Protein 3MPK (pdb70)

Radius of gyration: 18.52 Å; Cα contacts (8 Å, |Δi|>4): 448; chains: 1; bounding box: 54×32×45 Å

CATH classification: 3.40.190.10 (+1 more: 3.40.190.10)

InterPro domains:
  IPR000014 PAS domain [PS50112] (580-626)
  IPR000014 PAS domain [SM00091] (582-648)
  IPR000014 PAS domain [TIGR00229] (580-705)
  IPR000014 PAS domain [cd00130] (591-696)
  IPR000700 PAS-associated, C-terminal [PS50113] (652-708)
  IPR001638 Solute-binding protein family 3/N-terminal domain of MltF [PF00497] (71-280)
  IPR001638 Solute-binding protein family 3/N-terminal domain of MltF [PF00497] (309-527)
  IPR001638 Solute-binding protein family 3/N-terminal domain of MltF [SM00062] (66-284)
  IPR001638 Solute-binding protein family 3/N-terminal domain of MltF [SM00062] (308-529)
  IPR001789 Signal transduction response regulator, receiver domain [PF00072] (975-1091)
  IPR001789 Signal transduction response regulator, receiver domain [PS50110] (974-1095)
  IPR001789 Signal transduction response regulator, receiver domain [SM00448] (973-1091)
  IPR003594 Histidine kinase/HSP90-like ATPase domain [PF02518] (833-947)
  IPR003594 Histidine kinase/HSP90-like ATPase domain [SM00387] (832-948)
  IPR003661 Signal transduction histidine kinase, dimerisation/phosphoacceptor domain [PF00512] (719-785)
  IPR003661 Signal transduction histidine kinase, dimerisation/phosphoacceptor domain [SM00388] (719-785)
  IPR003661 Signal transduction histidine kinase, dimerisation/phosphoacceptor domain [cd00082] (717-781)
  IPR004358 Signal transduction histidine kinase-related protein, C-terminal [PR00344] (872-886)
  IPR004358 Signal transduction histidine kinase-related protein, C-terminal [PR00344] (890-900)
  IPR004358 Signal transduction histidine kinase-related protein, C-terminal [PR00344] (908-926)

Foldseek 3Di:
DFDADVVLVVVCVVQLEAEAEEACPPPQQWHCDVDDHIHHLLVVVVVLLCVLRVHHYHYHYDHAVVVVLVCLVVVVGFKYSKDWDAVVCVVWKDWAPFLDWFFKFKKFWPDDPAQLGQVRQACFEEEEAPPDSCPVQCCVVPVRHHYDYDPDVVRRVVCRLVVVGGIYMDTPLVVCLCQVPPPPNTMDGNTTHPGGTITMTMMHTVVDVSVSVSRNSSSVPQDNVNSCVSSVVRD

B-factor: mean 19.11, std 9.53, range [3.19, 58.19]

Organism: Bordetella pertussis (strain Tohama I / ATCC BAA-589 / NCTC 13251) (NCBI:txid257313)

Nearest PDB structures (foldseek):
  3mpk-assembly1_A  TM=1.004E+00  e=7.778E-55  Bordetella pertussis Tohama I
  3mpl-assembly1_A  TM=9.752E-01  e=3.444E-48  Bordetella pertussis Tohama I
  4q0c-assembly1_A  TM=9.696E-01  e=9.073E-48  Bordetella pertussis Tohama I
  7ejg-assembly1_C  TM=8.882E-01  e=6.367E-23  Pseudomonas aeruginosa
  8hnj-assembly1_A  TM=8.531E-01  e=3.204E-19  Escherichia coli 908519

Sequence (235 aa):
HPAYSAREQQWMADHPVVKVAVLNLFAPFTLFRTDEQFGGISAAVLQLLQLRTGLDFEIIGVDTVEELIAKLRSGEADMAGALFVNSARESFLSFSRPYVRNGMVIVTRQDPDAPVDADHLDGRTVALVRNSAAIPLLQRRYPQAKVVTADNPSEAMLMVANGQADAVVQTQISASYYVNRYFAGKLRIASALDLPPAEIALATTRGQTELMSILNKALYSISNDELASIISRWR

Secondary structure (DSSP, 8-state):
-----HHHHHHHHH-SEEEEEEETEETTTEE--TT---BSHHHHHHHHHHHHH--EEEEEEESSHHHHHHHHHHTS-SEEEEEE--GGGTTTEEEPS-SEEE-EEEEEESSTTS-SSGGG-TT-EEEEETT-THHHHHHHH-TTSEEEEESSHHHHHHHHHHTS-SEEEEEHHHHHHHHHHH-TTTEEEEEE-SSPPEEEEEEEETT-HHHHHHHHHHHHTS-HHHHHHHHHTT-

Structure (mmCIF, N/CA/C/O backbone):
data_3MPK
#
_entry.id   3MPK
#
_cell.length_a   48.950
_cell.length_b   95.410
_cell.length_c   64.020
_cell.angle_alpha   90.00
_cell.angle_beta   90.00
_cell.angle_gamma   90.00
#
_symmetry.space_group_name_H-M   'P 21 21 2'
#
loop_
_entity.id
_entity.type
_entity.pdbx_description
1 polymer 'Virulence sensor protein bvgS'
2 non-polymer GLYCEROL
3 non-polymer 'ACETATE ION'
4 water water
#
loop_
_atom_site.group_PDB
_atom_site.id
_atom_site.type_symbol
_atom_site.labe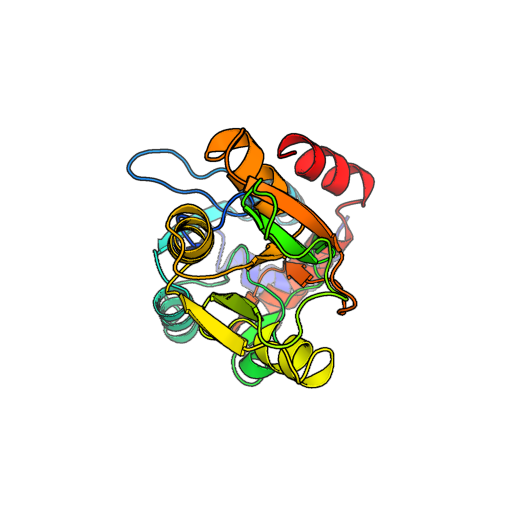l_atom_id
_atom_site.label_alt_id
_atom_site.label_comp_id
_atom_site.label_asym_id
_atom_site.label_entity_id
_atom_site.label_seq_id
_atom_site.pdbx_PDB_ins_code
_atom_site.Cartn_x
_atom_site.Cartn_y
_atom_site.Cartn_z
_atom_site.occupancy
_atom_site.B_iso_or_equiv
_atom_site.auth_seq_id
_atom_site.auth_comp_id
_atom_site.auth_asym_id
_atom_site.auth_atom_id
_atom_site.pdbx_PDB_model_num
ATOM 1 N N . HIS A 1 17 ? 57.891 32.880 1.197 1.00 43.20 292 HIS A N 1
ATOM 2 C CA . HIS A 1 17 ? 58.101 33.451 2.592 1.00 42.64 292 HIS A CA 1
ATOM 3 C C . HIS A 1 17 ? 59.192 32.746 3.459 1.00 40.78 292 HIS A C 1
ATOM 4 O O . HIS A 1 17 ? 60.161 33.404 3.922 1.00 40.23 292 HIS A O 1
ATOM 11 N N . PRO A 1 18 ? 59.021 31.415 3.731 1.00 38.65 293 PRO A N 1
ATOM 12 C CA . PRO A 1 18 ? 59.924 30.781 4.716 1.00 35.94 293 PRO A CA 1
ATOM 13 C C . PRO A 1 18 ? 61.394 30.861 4.262 1.00 33.25 293 PRO A C 1
ATOM 14 O O . PRO A 1 18 ? 61.659 30.730 3.053 1.00 33.30 293 PRO A O 1
ATOM 18 N N . ALA A 1 19 ? 62.324 31.110 5.198 1.00 29.89 294 ALA A N 1
ATOM 19 C CA . ALA A 1 19 ? 63.786 31.210 4.861 1.00 25.74 294 ALA A CA 1
ATOM 20 C C . ALA A 1 19 ? 64.518 29.908 5.182 1.00 21.06 294 ALA A C 1
ATOM 21 O O . ALA A 1 19 ? 64.964 29.713 6.297 1.00 20.84 294 ALA A O 1
ATOM 23 N N . TYR A 1 20 ? 64.625 28.998 4.224 1.00 17.58 295 TYR A N 1
ATOM 24 C CA . TYR A 1 20 ? 65.256 27.673 4.497 1.00 15.64 295 TYR A CA 1
ATOM 25 C C . TYR A 1 20 ? 66.770 27.764 4.461 1.00 14.40 295 TYR A C 1
ATOM 26 O O . TYR A 1 20 ? 67.317 28.477 3.642 1.00 14.50 295 TYR A O 1
ATOM 35 N N . SER A 1 21 ? 67.449 26.972 5.282 1.00 13.29 296 SER A N 1
ATOM 36 C CA . SER A 1 21 ? 68.904 27.016 5.406 1.00 11.00 296 SER A CA 1
ATOM 37 C C . SER A 1 21 ? 69.478 26.051 4.323 1.00 12.14 296 SER A C 1
ATOM 38 O O . SER A 1 21 ? 68.721 25.249 3.715 1.00 11.49 296 SER A O 1
ATOM 41 N N . ALA A 1 22 ? 70.795 26.087 4.091 1.00 11.18 297 ALA A N 1
ATOM 42 C CA . ALA A 1 22 ? 71.383 25.172 3.089 1.00 11.01 297 ALA A CA 1
ATOM 43 C C . ALA A 1 22 ? 71.137 23.671 3.399 1.00 10.92 297 ALA A C 1
ATOM 44 O O . ALA A 1 22 ? 70.893 22.891 2.503 1.00 9.46 297 ALA A O 1
ATOM 46 N N . ARG A 1 23 ? 71.306 23.248 4.655 1.00 10.17 298 ARG A N 1
ATOM 47 C CA . ARG A 1 23 ? 71.040 21.821 5.043 1.00 11.34 298 ARG A CA 1
ATOM 48 C C . ARG A 1 23 ? 69.616 21.436 4.839 1.00 9.42 298 ARG A C 1
ATOM 49 O O . ARG A 1 23 ? 69.310 20.316 4.433 1.00 11.71 298 ARG A O 1
ATOM 57 N N . GLU A 1 24 ? 68.709 22.368 5.113 1.00 9.72 299 GLU A N 1
ATOM 58 C CA . GLU A 1 24 ? 67.295 22.107 4.864 1.00 9.73 299 GLU A CA 1
ATOM 59 C C . GLU A 1 24 ? 67.040 21.942 3.377 1.00 11.26 299 GLU A C 1
ATOM 60 O O . GLU A 1 24 ? 66.284 21.039 2.948 1.00 10.96 299 GLU A O 1
ATOM 66 N N . GLN A 1 25 ? 67.652 22.828 2.588 1.00 10.67 300 GLN A N 1
ATOM 67 C CA . GLN A 1 25 ? 67.561 22.725 1.158 1.00 11.50 300 GLN A CA 1
ATOM 68 C C . GLN A 1 25 ? 68.069 21.378 0.674 1.00 12.24 300 GLN A C 1
ATOM 69 O O . GLN A 1 25 ? 67.379 20.681 -0.140 1.00 11.98 300 GLN A O 1
ATOM 75 N N . GLN A 1 26 ? 69.204 20.939 1.236 1.00 11.71 301 GLN A N 1
ATOM 76 C CA . GLN A 1 26 ? 69.707 19.606 0.877 1.00 11.68 301 GLN A CA 1
ATOM 77 C C . GLN A 1 26 ? 68.661 18.515 1.243 1.00 13.09 301 GLN A C 1
ATOM 78 O O . GLN A 1 26 ? 68.450 17.568 0.462 1.00 9.59 301 GLN A O 1
ATOM 84 N N . TRP A 1 27 ? 68.114 18.605 2.472 1.00 12.72 302 TRP A N 1
ATOM 85 C CA . TRP A 1 27 ? 67.153 17.580 2.928 1.00 13.29 302 TRP A CA 1
ATOM 86 C C . TRP A 1 27 ? 65.996 17.507 1.892 1.00 13.27 302 TRP A C 1
ATOM 87 O O . TRP A 1 27 ? 65.563 16.407 1.478 1.00 12.67 302 TRP A O 1
ATOM 98 N N . MET A 1 28 ? 65.457 18.669 1.508 1.00 12.61 303 MET A N 1
ATOM 99 C CA . MET A 1 28 ? 64.325 18.699 0.566 1.00 13.40 303 MET A CA 1
ATOM 100 C C . MET A 1 28 ? 64.663 18.196 -0.847 1.00 14.16 303 MET A C 1
ATOM 101 O O . MET A 1 28 ? 63.758 17.668 -1.546 1.00 14.34 303 MET A O 1
ATOM 106 N N . ALA A 1 29 ? 65.921 18.370 -1.264 1.00 13.18 304 ALA A N 1
ATOM 107 C CA . ALA A 1 29 ? 66.363 17.866 -2.582 1.00 13.27 304 ALA A CA 1
ATOM 108 C C . ALA A 1 29 ? 66.431 16.331 -2.572 1.00 13.09 304 ALA A C 1
ATOM 109 O O . ALA A 1 29 ? 66.231 15.717 -3.614 1.00 12.19 304 ALA A O 1
ATOM 111 N N . ASP A 1 30 ? 66.762 15.739 -1.405 1.00 13.34 305 ASP A N 1
ATOM 112 C CA . ASP A 1 30 ? 66.854 14.262 -1.246 1.00 12.80 305 ASP A CA 1
ATOM 113 C C . ASP A 1 30 ? 65.496 13.647 -0.903 1.00 11.77 305 ASP A C 1
ATOM 114 O O . ASP A 1 30 ? 65.328 12.449 -1.020 1.00 12.90 305 ASP A O 1
ATOM 119 N N . HIS A 1 31 ? 64.553 14.470 -0.434 1.00 11.60 306 HIS A N 1
ATOM 120 C CA . HIS A 1 31 ? 63.204 13.988 -0.089 1.00 13.8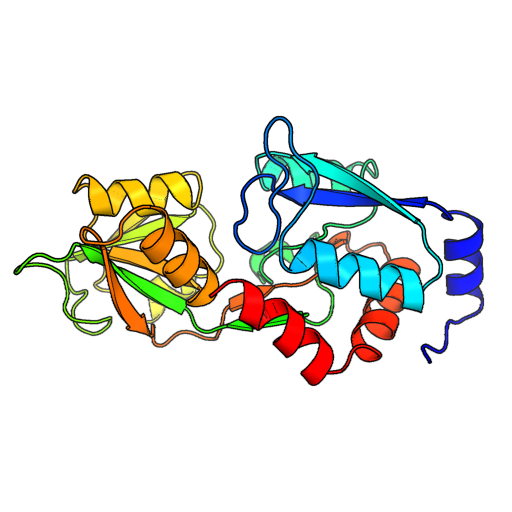5 306 HIS A CA 1
ATOM 121 C C . HIS A 1 31 ? 62.157 14.742 -0.860 1.00 12.46 306 HIS A C 1
ATOM 122 O O . HIS A 1 31 ? 61.374 15.429 -0.229 1.00 14.81 306 HIS A O 1
ATOM 129 N N . PRO A 1 32 ? 62.150 14.669 -2.227 1.00 12.79 307 PRO A N 1
ATOM 130 C CA . PRO A 1 32 ? 61.050 15.460 -2.821 1.00 11.83 307 PRO A CA 1
ATOM 131 C C . PRO A 1 32 ? 59.614 14.973 -2.431 1.00 13.11 307 PRO A C 1
ATOM 132 O O . PRO A 1 32 ? 58.602 15.722 -2.611 1.00 13.26 307 PRO A O 1
ATOM 136 N N . VAL A 1 33 ? 59.481 13.710 -2.007 1.00 12.91 308 VAL A N 1
ATOM 137 C CA . VAL A 1 33 ? 58.154 13.199 -1.587 1.00 11.30 308 VAL A CA 1
ATOM 138 C C . VAL A 1 33 ? 58.324 12.805 -0.119 1.00 11.00 308 VAL A C 1
ATOM 139 O O . VAL A 1 33 ? 59.228 12.028 0.207 1.00 12.29 308 VAL A O 1
ATOM 143 N N . VAL A 1 34 ? 57.526 13.390 0.781 1.00 9.75 309 VAL A N 1
ATOM 144 C CA . VAL A 1 34 ? 57.673 13.162 2.163 1.00 10.44 309 VAL A CA 1
ATOM 145 C C . VAL A 1 34 ? 56.510 12.246 2.581 1.00 11.47 309 VAL A C 1
ATOM 146 O O . VAL A 1 34 ? 55.376 12.515 2.165 1.00 11.46 309 VAL A O 1
ATOM 150 N N . LYS A 1 35 ? 56.782 11.239 3.433 1.00 10.53 310 LYS A N 1
ATOM 151 C CA . LYS A 1 35 ? 55.772 10.213 3.827 1.00 10.69 310 LYS A CA 1
ATOM 152 C C . LYS A 1 35 ? 55.114 10.641 5.134 1.00 9.83 310 LYS A C 1
ATOM 153 O O . LYS A 1 35 ? 55.795 10.783 6.183 1.00 10.85 310 LYS A O 1
ATOM 159 N N . VAL A 1 36 ? 53.842 10.980 5.061 1.00 9.20 311 VAL A N 1
ATOM 160 C CA . VAL A 1 36 ? 53.120 11.548 6.202 1.00 8.30 311 VAL A CA 1
ATOM 161 C C . VAL A 1 36 ? 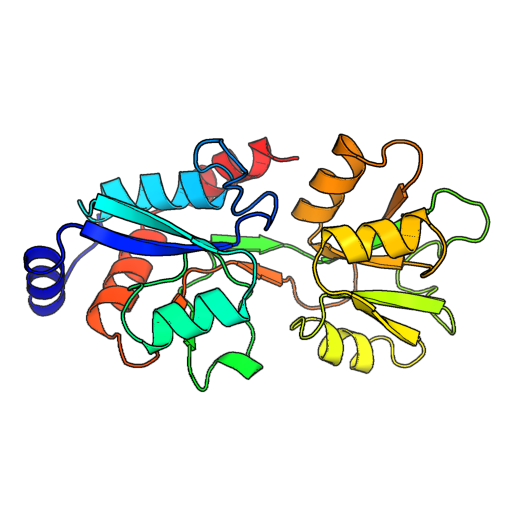52.124 10.453 6.715 1.00 9.44 311 VAL A C 1
ATOM 162 O O . VAL A 1 36 ? 51.182 10.037 5.968 1.00 8.62 311 VAL A O 1
ATOM 166 N N . ALA A 1 37 ? 52.337 9.959 7.952 1.00 9.26 312 ALA A N 1
ATOM 167 C CA . ALA A 1 37 ? 51.410 9.019 8.579 1.00 9.03 312 ALA A CA 1
ATOM 168 C C . ALA A 1 37 ? 50.234 9.818 9.171 1.00 9.74 312 ALA A C 1
ATOM 169 O O . ALA A 1 37 ? 50.454 10.838 9.835 1.00 11.02 312 ALA A O 1
ATOM 171 N N . VAL A 1 38 ? 48.988 9.326 9.010 1.00 7.23 313 VAL A N 1
ATOM 172 C CA . VAL A 1 38 ? 47.814 10.004 9.562 1.00 8.99 313 VAL A CA 1
ATOM 173 C C . VAL A 1 38 ? 46.884 8.959 10.132 1.00 8.43 313 VAL A C 1
ATOM 174 O O . VAL A 1 38 ? 46.881 7.801 9.668 1.00 10.11 313 VAL A O 1
ATOM 178 N N . LEU A 1 39 ? 46.244 9.318 11.223 1.00 8.41 314 LEU A N 1
ATOM 179 C CA . LEU A 1 39 ? 45.218 8.485 11.819 1.00 10.22 314 LEU A CA 1
ATOM 180 C C . LEU A 1 39 ? 43.970 8.487 10.908 1.00 11.43 314 LEU A C 1
ATOM 181 O O . LEU A 1 39 ? 43.489 9.583 10.564 1.00 10.81 314 LEU A O 1
ATOM 186 N N . ASN A 1 40 ? 43.438 7.299 10.575 1.00 11.46 315 ASN A N 1
ATOM 187 C CA . ASN A 1 40 ? 42.322 7.193 9.614 1.00 13.00 315 ASN A CA 1
ATOM 188 C C . ASN A 1 40 ? 41.082 7.868 10.129 1.00 13.71 315 ASN A C 1
ATOM 189 O O . ASN A 1 40 ? 40.283 8.364 9.340 1.00 13.98 315 ASN A O 1
ATOM 194 N N . LEU A 1 41 ? 40.870 7.846 11.427 1.00 12.64 316 LEU A N 1
ATOM 195 C CA . LEU A 1 41 ? 39.552 8.313 11.896 1.00 16.26 316 LEU A CA 1
ATOM 196 C C . LEU A 1 41 ? 39.750 9.265 13.048 1.00 15.80 316 LEU A C 1
ATOM 197 O O . LEU A 1 41 ? 39.269 9.020 14.162 1.00 18.86 316 LEU A O 1
ATOM 202 N N . PHE A 1 42 ? 40.509 10.331 12.839 1.00 14.44 317 PHE A N 1
ATOM 203 C CA . PHE A 1 42 ? 40.755 11.287 13.907 1.00 12.77 317 PHE A CA 1
ATOM 204 C C . PHE A 1 42 ? 39.974 12.548 13.467 1.00 13.09 317 PHE A C 1
ATOM 205 O O . PHE A 1 42 ? 40.545 13.625 13.246 1.00 12.12 317 PHE A O 1
ATOM 213 N N . ALA A 1 43 ? 38.656 12.408 13.347 1.00 12.84 318 ALA A N 1
ATOM 214 C CA . ALA A 1 43 ? 37.784 13.522 12.915 1.00 14.16 318 ALA A CA 1
ATOM 215 C C . ALA A 1 43 ? 37.727 14.747 13.847 1.00 13.95 318 ALA A C 1
ATOM 216 O O . ALA A 1 43 ? 37.712 14.593 15.062 1.00 13.65 318 ALA A O 1
ATOM 218 N N . PRO A 1 44 ? 37.661 15.975 13.273 1.00 13.49 319 PRO A N 1
ATOM 219 C CA . PRO A 1 44 ? 37.725 16.334 11.864 1.00 13.58 319 PRO A CA 1
ATOM 220 C C . PRO A 1 44 ? 39.138 16.726 11.399 1.00 13.12 319 PRO A C 1
ATOM 221 O O . PRO A 1 44 ? 39.289 17.420 10.406 1.00 13.44 319 PRO A O 1
ATOM 225 N N . PHE A 1 45 ? 40.162 16.212 12.062 1.00 11.71 320 PHE A N 1
ATOM 226 C CA . PHE A 1 45 ? 41.509 16.579 11.711 1.00 10.37 320 PHE A CA 1
ATOM 227 C C . PHE A 1 45 ? 42.036 15.740 10.581 1.00 10.26 320 PHE A C 1
ATOM 228 O O . PHE A 1 45 ? 42.439 16.294 9.564 1.00 9.75 320 PHE A O 1
ATOM 236 N N . THR A 1 46 ? 42.128 14.415 10.772 1.00 9.88 321 THR A N 1
ATOM 237 C CA . THR A 1 46 ? 42.434 13.505 9.654 1.00 10.06 321 THR A CA 1
ATOM 238 C C . THR A 1 46 ? 41.368 12.394 9.527 1.00 10.39 321 THR A C 1
ATOM 239 O O . THR A 1 46 ? 40.941 11.812 10.534 1.00 9.92 321 THR A O 1
ATOM 243 N N . LEU A 1 47 ? 40.958 12.153 8.276 1.00 13.17 322 LEU A N 1
ATOM 244 C CA . LEU A 1 47 ? 39.838 11.297 7.847 1.00 16.47 322 LEU A CA 1
ATOM 245 C C . LEU A 1 47 ? 40.347 10.645 6.531 1.00 19.55 322 LEU A C 1
ATOM 246 O O . LEU A 1 47 ? 40.654 11.325 5.557 1.00 16.92 322 LEU A O 1
ATOM 251 N N . PHE A 1 48 ? 40.494 9.323 6.540 1.00 22.98 323 PHE A N 1
ATOM 252 C CA . PHE A 1 48 ? 41.059 8.597 5.390 1.00 26.56 323 PHE A CA 1
ATOM 253 C C . PHE A 1 48 ? 40.370 7.236 5.441 1.00 29.88 323 PHE A C 1
ATOM 254 O O . PHE A 1 48 ? 40.983 6.241 5.841 1.00 28.31 323 PHE A O 1
ATOM 262 N N . ARG A 1 49 ? 39.058 7.216 5.128 1.00 34.34 324 ARG A N 1
ATOM 263 C CA . ARG A 1 49 ? 38.193 5.997 5.374 1.00 38.62 324 ARG A CA 1
ATOM 264 C C . ARG A 1 49 ? 38.395 4.997 4.245 1.00 40.08 324 ARG A C 1
ATOM 265 O O . ARG A 1 49 ? 39.009 5.330 3.222 1.00 39.22 324 ARG A O 1
ATOM 273 N N . THR A 1 50 ? 37.932 3.761 4.456 1.00 43.03 325 THR A N 1
ATOM 274 C CA . THR A 1 50 ? 37.724 2.852 3.330 1.00 45.94 325 THR A CA 1
ATOM 275 C C . THR A 1 50 ? 36.454 3.337 2.556 1.00 47.30 325 THR A C 1
ATOM 276 O O . THR A 1 50 ? 35.413 3.641 3.176 1.00 47.81 325 THR A O 1
ATOM 280 N N . ASP A 1 51 ? 36.523 3.511 1.234 1.00 48.25 326 ASP A N 1
ATOM 281 C CA . ASP A 1 51 ? 37.722 3.802 0.477 1.00 48.36 326 ASP A CA 1
ATOM 282 C C . ASP A 1 51 ? 37.414 5.191 -0.036 1.00 46.59 326 ASP A C 1
ATOM 283 O O . ASP A 1 51 ? 36.665 5.370 -1.001 1.00 46.58 326 ASP A O 1
ATOM 288 N N . GLU A 1 52 ? 37.944 6.180 0.667 1.00 43.67 327 GLU A N 1
ATOM 289 C CA . GLU A 1 52 ? 37.713 7.551 0.347 1.00 40.96 327 GLU A CA 1
ATOM 290 C C . GLU A 1 52 ? 39.086 8.196 0.188 1.00 38.78 327 GLU A C 1
ATOM 291 O O . GLU A 1 52 ? 40.129 7.576 0.474 1.00 38.36 327 GLU A O 1
ATOM 297 N N . GLN A 1 53 ? 39.090 9.430 -0.283 1.00 34.83 328 GLN A N 1
ATOM 298 C CA . GLN A 1 53 ? 40.308 10.198 -0.254 1.00 32.36 328 GLN A CA 1
ATOM 299 C C . GLN A 1 53 ? 40.586 10.777 1.138 1.00 28.20 328 GLN A C 1
ATOM 300 O O . GLN A 1 53 ? 39.746 10.726 2.000 1.00 27.31 328 GLN A O 1
ATOM 306 N N . PHE A 1 54 ? 41.791 11.299 1.325 1.00 23.40 329 PHE A N 1
ATOM 307 C CA . PHE A 1 54 ? 42.210 11.864 2.555 1.00 19.16 329 PHE A CA 1
ATOM 308 C C . PHE A 1 54 ? 41.508 13.220 2.733 1.00 17.73 329 PHE A C 1
ATOM 309 O O . PHE A 1 54 ? 41.544 14.015 1.862 1.00 18.44 329 PHE A O 1
ATOM 317 N N . GLY A 1 55 ? 40.940 13.518 3.895 1.00 15.23 330 GLY A N 1
ATOM 318 C CA . GLY A 1 55 ? 40.224 14.802 4.088 1.00 13.62 330 GLY A CA 1
ATOM 319 C C . GLY A 1 55 ? 40.425 15.275 5.535 1.00 12.50 330 GLY A C 1
ATOM 320 O O . GLY A 1 55 ? 41.160 14.632 6.295 1.00 11.47 330 GLY A O 1
ATOM 321 N N . GLY A 1 56 ? 39.812 16.392 5.903 1.00 9.65 331 GLY A N 1
ATOM 322 C CA . GLY A 1 56 ? 39.923 16.916 7.257 1.00 10.03 331 GLY A CA 1
ATOM 323 C C . GLY A 1 56 ? 40.707 18.211 7.316 1.00 9.91 331 GLY A C 1
ATOM 324 O O . GLY A 1 56 ? 41.346 18.603 6.359 1.00 9.49 331 GLY A O 1
ATOM 325 N N . ILE A 1 57 ? 40.669 18.862 8.466 1.00 9.91 332 ILE A N 1
ATOM 326 C CA . ILE A 1 57 ? 41.425 20.092 8.678 1.00 9.58 332 ILE A CA 1
ATOM 327 C C . ILE A 1 57 ? 42.857 19.891 8.295 1.00 9.91 332 ILE A C 1
ATOM 328 O O . ILE A 1 57 ? 43.447 20.726 7.594 1.00 12.42 332 ILE A O 1
ATOM 333 N N . SER A 1 58 ? 43.463 18.817 8.787 1.00 7.62 333 SER A N 1
ATOM 334 C CA . SER A 1 58 ? 44.903 18.653 8.618 1.00 8.31 333 SER A CA 1
ATOM 335 C C . SER A 1 58 ? 45.277 18.375 7.177 1.00 8.31 333 SER A C 1
ATOM 336 O O . SER A 1 58 ? 46.372 18.791 6.773 1.00 9.49 333 SER A O 1
ATOM 339 N N . ALA A 1 59 ? 44.386 17.681 6.428 1.00 8.40 334 ALA A N 1
ATOM 340 C CA . ALA A 1 59 ? 44.592 17.525 4.960 1.00 8.85 334 ALA A CA 1
ATOM 341 C C . ALA A 1 59 ? 44.747 18.887 4.228 1.00 7.97 334 ALA A C 1
ATOM 342 O O . ALA A 1 59 ? 45.658 19.100 3.386 1.00 7.65 334 ALA A O 1
ATOM 344 N N . ALA A 1 60 ? 43.856 19.835 4.559 1.00 8.41 335 ALA A N 1
ATOM 345 C CA . ALA A 1 60 ? 43.978 21.159 4.009 1.00 7.96 335 ALA A CA 1
ATOM 346 C C . ALA A 1 60 ? 45.260 21.845 4.475 1.00 7.88 335 ALA A C 1
ATOM 347 O O . ALA A 1 60 ? 45.926 22.556 3.699 1.00 7.94 335 ALA A O 1
ATOM 349 N N . VAL A 1 61 ? 45.615 21.702 5.756 1.00 9.37 336 VAL A N 1
ATOM 350 C CA . VAL A 1 61 ? 46.857 22.385 6.265 1.00 9.08 336 VAL A CA 1
ATOM 351 C C . VAL A 1 61 ? 48.108 21.855 5.530 1.00 9.53 336 VAL A C 1
ATOM 352 O O . VAL A 1 61 ? 49.035 22.627 5.178 1.00 8.57 336 VAL A O 1
ATOM 356 N N . LEU A 1 62 ? 48.138 20.532 5.314 1.00 8.19 337 LEU A N 1
ATOM 357 C CA . LEU A 1 62 ? 49.269 19.907 4.616 1.00 9.99 337 LEU A CA 1
ATOM 358 C C . LEU A 1 62 ? 49.365 20.441 3.162 1.00 10.75 337 LEU A C 1
ATOM 359 O O . LEU A 1 62 ? 50.447 20.677 2.626 1.00 10.08 337 LEU A O 1
ATOM 364 N N . GLN A 1 63 ? 48.224 20.686 2.546 1.00 10.21 338 GLN A N 1
ATOM 365 C CA . GLN A 1 63 ? 48.271 21.257 1.195 1.00 10.04 338 GLN A CA 1
ATOM 366 C C . GLN A 1 63 ? 48.885 22.658 1.198 1.00 11.42 338 GLN A C 1
ATOM 367 O O . GLN A 1 63 ? 49.690 22.970 0.320 1.00 12.48 338 GLN A O 1
ATOM 373 N N . LEU A 1 64 ? 48.474 23.504 2.139 1.00 10.17 339 LEU A N 1
ATOM 374 C CA . LEU A 1 64 ? 49.101 24.811 2.299 1.00 11.03 339 LEU A CA 1
ATOM 375 C C . LEU A 1 64 ? 50.617 24.669 2.571 1.00 11.10 339 LEU A C 1
ATOM 376 O O . LEU A 1 64 ? 51.379 25.477 2.053 1.00 13.52 339 LEU A O 1
ATOM 381 N N . LEU A 1 65 ? 51.018 23.753 3.473 1.00 9.27 340 LEU A N 1
ATOM 382 C CA . LEU A 1 65 ? 52.444 23.365 3.646 1.00 9.75 340 LEU A CA 1
ATOM 383 C C . LEU A 1 65 ? 53.188 22.957 2.348 1.00 10.14 340 LEU A C 1
ATOM 384 O O . LEU A 1 65 ? 54.399 23.288 2.101 1.00 9.02 340 LEU A O 1
ATOM 389 N N . GLN A 1 66 ? 52.499 22.216 1.519 1.00 10.81 341 GLN A N 1
ATOM 390 C CA . GLN A 1 66 ? 53.063 21.823 0.225 1.00 13.49 341 GLN A CA 1
ATOM 391 C C . GLN A 1 66 ? 53.482 23.026 -0.602 1.00 12.72 341 GLN A C 1
ATOM 392 O O . GLN A 1 66 ? 54.543 23.005 -1.143 1.00 12.63 341 GLN A O 1
ATOM 398 N N . LEU A 1 67 ? 52.624 24.065 -0.691 1.00 13.87 342 LEU A N 1
ATOM 399 C CA . LEU A 1 67 ? 52.938 25.326 -1.316 1.00 14.41 342 LEU A CA 1
ATOM 400 C C . LEU A 1 67 ? 54.120 26.067 -0.680 1.00 16.46 342 LEU A C 1
ATOM 401 O O . LEU A 1 67 ? 54.894 26.724 -1.385 1.00 15.67 342 LEU A O 1
ATOM 406 N N . ARG A 1 68 ? 54.228 25.997 0.649 1.00 15.64 343 ARG A N 1
ATOM 407 C CA . ARG A 1 68 ? 55.284 26.712 1.389 1.00 16.62 343 ARG A CA 1
ATOM 408 C C . ARG A 1 68 ? 56.641 26.028 1.252 1.00 17.01 343 ARG A C 1
ATOM 409 O O . ARG A 1 68 ? 57.689 26.654 1.519 1.00 14.33 343 ARG A O 1
ATOM 417 N N . THR A 1 69 ? 56.612 24.726 0.956 1.00 16.56 344 THR A N 1
ATOM 418 C CA . THR A 1 69 ? 57.868 23.893 0.911 1.00 17.04 344 THR A CA 1
ATOM 419 C C . THR A 1 69 ? 58.194 23.399 -0.519 1.00 18.33 344 THR A C 1
ATOM 420 O O . THR A 1 69 ? 59.342 23.077 -0.798 1.00 19.94 344 THR A O 1
ATOM 424 N N . GLY A 1 70 ? 57.210 23.360 -1.411 1.00 16.70 345 GLY A N 1
ATOM 425 C CA . GLY A 1 70 ? 57.377 22.598 -2.675 1.00 18.39 345 GLY A CA 1
ATOM 426 C C . GLY A 1 70 ? 57.479 21.076 -2.523 1.00 19.73 345 GLY A C 1
ATOM 427 O O . GLY A 1 70 ? 57.775 20.384 -3.498 1.00 20.89 345 GLY A O 1
ATOM 428 N N . LEU A 1 71 ? 57.196 20.518 -1.336 1.00 17.64 346 LEU A N 1
ATOM 429 C CA . LEU A 1 71 ? 57.286 19.078 -1.162 1.00 17.79 346 LEU A CA 1
ATOM 430 C C . LEU A 1 71 ? 56.012 18.375 -1.619 1.00 18.21 346 LEU A C 1
ATOM 431 O O . LEU A 1 71 ? 54.920 18.911 -1.460 1.00 16.93 346 LEU A O 1
ATOM 436 N N . ASP A 1 72 ? 56.136 17.171 -2.175 1.00 19.07 347 ASP A N 1
ATOM 437 C CA . ASP A 1 72 ? 54.935 16.325 -2.393 1.00 20.07 347 ASP A CA 1
ATOM 438 C C . ASP A 1 72 ? 54.801 15.470 -1.115 1.00 19.67 347 ASP A C 1
ATOM 439 O O . ASP A 1 72 ? 55.810 15.139 -0.484 1.00 18.09 347 ASP A O 1
ATOM 444 N N . PHE A 1 73 ? 53.569 15.124 -0.725 1.00 18.89 348 PHE A N 1
ATOM 445 C CA . PHE A 1 73 ? 53.309 14.340 0.512 1.00 17.76 348 PHE A CA 1
ATOM 446 C C . PHE A 1 73 ? 52.646 13.041 0.080 1.00 18.09 348 PHE A C 1
ATOM 447 O O . PHE A 1 73 ? 51.673 13.055 -0.691 1.00 17.53 348 PHE A O 1
ATOM 455 N N . GLU A 1 74 ? 53.210 11.914 0.503 1.00 15.93 349 GLU A N 1
ATOM 456 C CA . GLU A 1 74 ? 52.547 10.645 0.305 1.00 15.42 349 GLU A CA 1
ATOM 457 C C . GLU A 1 74 ? 51.868 10.302 1.644 1.00 13.84 349 GLU A C 1
ATOM 458 O O . GLU A 1 74 ? 52.499 10.275 2.705 1.00 12.66 349 GLU A O 1
ATOM 464 N N . ILE A 1 75 ? 50.597 10.008 1.609 1.00 12.77 350 ILE A N 1
ATOM 465 C CA . ILE A 1 75 ? 49.860 9.891 2.845 1.00 12.15 350 ILE A CA 1
ATOM 466 C C . ILE A 1 75 ? 49.745 8.445 3.226 1.00 12.04 350 ILE A C 1
ATOM 467 O O . ILE A 1 75 ? 49.316 7.627 2.437 1.00 12.06 350 ILE A O 1
ATOM 472 N N . ILE A 1 76 ? 50.122 8.112 4.453 1.00 10.94 351 ILE A N 1
ATOM 473 C CA . ILE A 1 76 ? 49.993 6.726 4.914 1.00 12.23 351 ILE A CA 1
ATOM 474 C C . ILE A 1 76 ? 48.946 6.677 6.029 1.00 11.25 351 ILE A C 1
ATOM 475 O O . ILE A 1 76 ? 49.183 7.150 7.150 1.00 9.44 351 ILE A O 1
ATOM 480 N N . GLY A 1 77 ? 47.801 6.094 5.734 1.00 8.68 352 GLY A N 1
ATOM 481 C CA . GLY A 1 77 ? 46.746 6.031 6.742 1.00 8.63 352 GLY A CA 1
ATOM 482 C C . GLY A 1 77 ? 46.867 4.852 7.661 1.00 8.73 352 GLY A C 1
ATOM 483 O O . GLY A 1 77 ? 47.143 3.742 7.177 1.00 9.76 352 GLY A O 1
ATOM 484 N N . VAL A 1 78 ? 46.730 5.070 8.975 1.00 6.93 353 VAL A N 1
ATOM 485 C CA . VAL A 1 78 ? 46.800 3.949 9.928 1.00 9.08 353 VAL A CA 1
ATOM 486 C C . VAL A 1 78 ? 45.647 4.094 10.925 1.00 9.55 353 VAL A C 1
ATOM 487 O O . VAL A 1 78 ? 45.152 5.229 11.136 1.00 9.54 353 VAL A O 1
ATOM 491 N N . ASP A 1 79 ? 45.218 2.991 11.518 1.00 9.51 354 ASP A N 1
ATOM 492 C CA . ASP A 1 79 ? 44.145 3.088 12.486 1.00 10.70 354 ASP A CA 1
ATOM 493 C C . ASP A 1 79 ? 44.547 3.611 13.862 1.00 9.61 354 ASP A C 1
ATOM 494 O O . ASP A 1 79 ? 43.702 4.273 14.519 1.00 10.23 354 ASP A O 1
ATOM 499 N N . THR A 1 80 ? 45.745 3.265 14.342 1.00 7.72 355 THR A N 1
ATOM 500 C CA . THR A 1 80 ? 46.024 3.439 15.806 1.00 6.59 355 THR A CA 1
ATOM 501 C C . THR A 1 80 ? 47.223 4.305 15.953 1.00 8.08 355 THR A C 1
ATOM 502 O O . THR A 1 80 ? 48.110 4.295 15.059 1.00 8.37 355 THR A O 1
ATOM 506 N N . VAL A 1 81 ? 47.346 5.008 17.070 1.00 6.07 356 VAL A N 1
ATOM 507 C CA . VAL A 1 81 ? 48.533 5.862 17.297 1.00 9.33 356 VAL A CA 1
ATOM 508 C C . VAL A 1 81 ? 49.788 4.952 17.530 1.00 10.27 356 VAL A C 1
ATOM 509 O O . VAL A 1 81 ? 50.887 5.345 17.191 1.00 8.75 356 VAL A O 1
ATOM 513 N N . GLU A 1 82 ? 49.587 3.704 17.993 1.00 8.29 357 GLU A N 1
ATOM 514 C CA . GLU A 1 82 ? 50.759 2.775 18.188 1.00 9.94 357 GLU A CA 1
ATOM 515 C C . GLU A 1 82 ? 51.400 2.506 16.806 1.00 9.48 357 GLU A C 1
ATOM 516 O O . GLU A 1 82 ? 52.640 2.531 16.621 1.00 9.32 357 GLU A O 1
ATOM 522 N N . GLU A 1 83 ? 50.540 2.260 15.829 1.00 8.21 358 GLU A N 1
ATOM 523 C CA . GLU A 1 83 ? 50.997 2.113 14.469 1.00 6.11 358 GLU A CA 1
ATOM 524 C C . GLU A 1 83 ? 51.701 3.334 13.919 1.00 7.43 358 GLU A C 1
ATOM 525 O O . GLU A 1 83 ? 52.733 3.223 13.228 1.00 6.30 358 GLU A O 1
ATOM 531 N N . LEU A 1 84 ? 51.124 4.524 14.177 1.00 7.56 359 LEU A N 1
ATOM 532 C CA . LEU A 1 84 ? 51.666 5.745 13.609 1.00 10.03 359 LEU A CA 1
ATOM 533 C C . LEU A 1 84 ? 53.073 6.026 14.200 1.00 8.46 359 LEU A C 1
ATOM 534 O O . LEU A 1 84 ? 53.996 6.347 13.483 1.00 9.05 359 LEU A O 1
ATOM 539 N N . ILE A 1 85 ? 53.204 5.882 15.490 1.00 9.46 360 ILE A N 1
ATOM 540 C CA . ILE A 1 85 ? 54.510 6.015 16.178 1.00 10.40 360 ILE A CA 1
ATOM 541 C C . ILE A 1 85 ? 55.507 4.921 15.673 1.00 10.43 360 ILE A C 1
ATOM 542 O O . ILE A 1 85 ? 56.677 5.208 15.373 1.00 10.28 360 ILE A O 1
ATOM 547 N N . ALA A 1 86 ? 55.047 3.679 15.539 1.00 9.19 361 ALA A N 1
ATOM 548 C CA . ALA A 1 86 ? 55.962 2.601 15.011 1.00 10.81 361 ALA A CA 1
ATOM 549 C C . ALA A 1 86 ? 56.529 2.935 13.631 1.00 10.80 361 ALA A C 1
ATOM 550 O O . ALA A 1 86 ? 57.712 2.695 13.370 1.00 9.91 361 ALA A O 1
ATOM 552 N N . LYS A 1 87 ? 55.689 3.518 12.762 1.00 9.63 362 LYS A N 1
ATOM 553 C CA . LYS A 1 87 ? 56.116 3.924 11.406 1.00 8.84 362 LYS A CA 1
ATOM 554 C C . LYS A 1 87 ? 57.073 5.190 11.442 1.00 9.23 362 LYS A C 1
ATOM 555 O O . LYS A 1 87 ? 57.999 5.336 10.602 1.00 9.35 362 LYS A O 1
ATOM 561 N N . LEU A 1 88 ? 56.887 6.068 12.421 1.00 7.33 363 LEU A N 1
ATOM 562 C CA . LEU A 1 88 ? 57.866 7.185 12.595 1.00 10.09 363 LEU A CA 1
ATOM 563 C C . LEU A 1 88 ? 59.246 6.605 13.045 1.00 12.01 363 LEU A C 1
ATOM 564 O O . LEU A 1 88 ? 60.337 6.958 12.515 1.00 12.60 363 LEU A O 1
ATOM 569 N N . ARG A 1 89 ? 59.185 5.726 14.026 1.00 11.38 364 ARG A N 1
ATOM 570 C CA . ARG A 1 89 ? 60.372 5.150 14.610 1.00 13.46 364 ARG A CA 1
ATOM 571 C C . ARG A 1 89 ? 61.141 4.262 13.684 1.00 13.81 364 ARG A C 1
ATOM 572 O O . ARG A 1 89 ? 62.369 4.240 13.761 1.00 12.51 364 ARG A O 1
ATOM 580 N N . SER A 1 90 ? 60.442 3.552 12.797 1.00 13.48 365 SER A N 1
ATOM 581 C CA . SER A 1 90 ? 61.136 2.717 11.841 1.00 14.97 365 SER A CA 1
ATOM 582 C C . SER A 1 90 ? 61.671 3.549 10.639 1.00 15.71 365 SER A C 1
ATOM 583 O O . SER A 1 90 ? 62.465 3.073 9.879 1.00 13.55 365 SER A O 1
ATOM 586 N N . GLY A 1 91 ? 61.218 4.787 10.464 1.00 15.26 366 GLY A N 1
ATOM 587 C CA . GLY A 1 91 ? 61.626 5.559 9.267 1.00 14.36 366 GLY A CA 1
ATOM 588 C C . GLY A 1 91 ? 60.702 5.268 8.098 1.00 15.28 366 GLY A C 1
ATOM 589 O O . GLY A 1 91 ? 60.870 5.844 7.037 1.00 16.69 366 GLY A O 1
ATOM 590 N N . GLU A 1 92 ? 59.690 4.407 8.248 1.00 14.23 367 GLU A N 1
ATOM 591 C CA . GLU A 1 92 ? 58.743 4.237 7.150 1.00 15.49 367 GLU A CA 1
ATOM 592 C C . GLU A 1 92 ? 57.935 5.543 6.880 1.00 15.24 367 GLU A C 1
ATOM 593 O O . GLU A 1 92 ? 57.556 5.803 5.724 1.00 15.71 367 GLU A O 1
ATOM 599 N N . ALA A 1 93 ? 57.653 6.329 7.919 1.00 10.94 368 ALA A N 1
ATOM 600 C CA . ALA A 1 93 ? 57.010 7.608 7.700 1.00 10.95 368 ALA A CA 1
ATOM 601 C C . ALA A 1 93 ? 58.029 8.648 8.142 1.00 10.36 368 ALA A C 1
ATOM 602 O O . ALA A 1 93 ? 58.743 8.399 9.096 1.00 11.87 368 ALA A O 1
ATOM 604 N N . ASP A 1 94 ? 58.064 9.813 7.476 1.00 9.07 369 ASP A N 1
ATOM 605 C CA . ASP A 1 94 ? 58.930 10.929 7.890 1.00 9.56 369 ASP A CA 1
ATOM 606 C C . ASP A 1 94 ? 58.354 11.795 8.998 1.00 8.68 369 ASP A C 1
ATOM 607 O O . ASP A 1 94 ? 59.138 12.460 9.711 1.00 9.68 369 ASP A O 1
ATOM 612 N N . MET A 1 95 ? 57.026 11.809 9.115 1.00 8.15 370 MET A N 1
ATOM 613 C CA . MET A 1 95 ? 56.277 12.800 9.995 1.00 8.08 370 MET A CA 1
ATOM 614 C C . MET A 1 95 ? 54.869 12.359 10.178 1.00 8.44 370 MET A C 1
ATOM 615 O O . MET A 1 95 ? 54.364 11.546 9.384 1.00 9.78 370 MET A O 1
ATOM 620 N N . ALA A 1 96 ? 54.189 12.899 11.196 1.00 7.15 371 ALA A N 1
ATOM 621 C CA . ALA A 1 96 ? 52.819 12.519 11.416 1.00 6.24 371 ALA A CA 1
ATOM 622 C C . ALA A 1 96 ? 52.039 13.779 11.015 1.00 7.20 371 ALA A C 1
ATOM 623 O O . ALA A 1 96 ? 52.507 14.882 11.347 1.00 7.17 371 ALA A O 1
ATOM 625 N N . GLY A 1 97 ? 50.856 13.655 10.418 1.00 6.02 372 GLY A N 1
ATOM 626 C CA . GLY A 1 97 ? 50.118 14.871 9.975 1.00 6.58 372 GLY A CA 1
ATOM 627 C C . GLY A 1 97 ? 49.260 15.543 11.047 1.00 8.80 372 GLY A C 1
ATOM 628 O O . GLY A 1 97 ? 48.950 16.774 10.933 1.00 8.79 372 GLY A O 1
ATOM 629 N N . ALA A 1 98 ? 48.908 14.805 12.110 1.00 7.68 373 ALA A N 1
ATOM 630 C CA . ALA A 1 98 ? 48.143 15.395 13.223 1.00 5.99 373 ALA A CA 1
ATOM 631 C C . ALA A 1 98 ? 48.228 14.511 14.447 1.00 7.06 373 ALA A C 1
ATOM 632 O O . ALA A 1 98 ? 47.798 13.298 14.413 1.00 5.64 373 ALA A O 1
ATOM 634 N N . LEU A 1 99 ? 48.720 15.096 15.549 1.00 6.15 374 LEU A N 1
ATOM 635 C CA . LEU A 1 99 ? 48.727 14.380 16.872 1.00 7.91 374 LEU A CA 1
ATOM 636 C C . LEU A 1 99 ? 48.486 15.416 17.919 1.00 7.99 374 LEU A C 1
ATOM 637 O O . LEU A 1 99 ? 48.839 16.556 17.718 1.00 9.83 374 LEU A O 1
ATOM 642 N N . PHE A 1 100 ? 47.929 15.025 19.076 1.00 9.34 375 PHE A N 1
ATOM 643 C CA . PHE A 1 100 ? 47.899 15.931 20.211 1.00 9.44 375 PHE A CA 1
ATOM 644 C C . PHE A 1 100 ? 49.286 16.078 20.792 1.00 10.13 375 PHE A C 1
ATOM 645 O O . PHE A 1 100 ? 50.012 15.083 20.953 1.00 10.74 375 PHE A O 1
ATOM 653 N N . VAL A 1 101 ? 49.691 17.331 21.052 1.00 11.76 376 VAL A N 1
ATOM 654 C CA . VAL A 1 101 ? 50.910 17.614 21.826 1.00 11.32 376 VAL A CA 1
ATOM 655 C C . VAL A 1 101 ? 50.715 16.930 23.195 1.00 12.68 376 VAL A C 1
ATOM 656 O O . VAL A 1 101 ? 49.645 17.039 23.791 1.00 11.45 376 VAL A O 1
ATOM 660 N N . ASN A 1 102 ? 51.720 16.183 23.647 1.00 11.70 377 ASN A N 1
ATOM 661 C CA . ASN A 1 102 ? 51.569 15.309 24.772 1.00 14.53 377 ASN A CA 1
ATOM 662 C C . ASN A 1 102 ? 52.954 15.216 25.419 1.00 15.81 377 ASN A C 1
ATOM 663 O O . ASN A 1 102 ? 53.896 14.603 24.858 1.00 14.53 377 ASN A O 1
ATOM 668 N N . SER A 1 103 ? 53.093 15.748 26.625 1.00 18.28 378 SER A N 1
ATOM 669 C CA . SER A 1 103 ? 54.450 15.747 27.207 1.00 19.73 378 SER A CA 1
ATOM 670 C C . SER A 1 103 ? 54.993 14.334 27.435 1.00 19.20 378 SER A C 1
ATOM 671 O O . SER A 1 103 ? 56.161 14.138 27.273 1.00 18.98 378 SER A O 1
ATOM 674 N N . ALA A 1 104 ? 54.150 13.330 27.723 1.00 20.40 379 ALA A N 1
ATOM 675 C CA . ALA A 1 104 ? 54.622 11.943 27.893 1.00 19.76 379 ALA A CA 1
ATOM 676 C C . ALA A 1 104 ? 55.250 11.326 26.665 1.00 20.42 379 ALA A C 1
ATOM 677 O O . ALA A 1 104 ? 55.790 10.216 26.743 1.00 21.34 379 ALA A O 1
ATOM 679 N N . ARG A 1 105 ? 55.066 11.942 25.491 1.00 18.12 380 ARG A N 1
ATOM 680 C CA . ARG A 1 105 ? 55.661 11.427 24.261 1.00 17.33 380 ARG A CA 1
ATOM 681 C C . ARG A 1 105 ? 56.911 12.215 23.843 1.00 17.08 380 ARG A C 1
ATOM 682 O O . ARG A 1 105 ? 57.539 11.877 22.818 1.00 15.93 380 ARG A O 1
ATOM 690 N N . GLU A 1 106 ? 57.283 13.223 24.635 1.00 16.93 381 GLU A N 1
ATOM 691 C CA . GLU A 1 106 ? 58.382 14.128 24.214 1.00 19.73 381 GLU A CA 1
ATOM 692 C C . GLU A 1 106 ? 59.761 13.499 24.280 1.00 20.07 381 GLU A C 1
ATOM 693 O O . GLU A 1 106 ? 60.688 14.017 23.681 1.00 19.32 381 GLU A O 1
ATOM 699 N N . SER A 1 107 ? 59.864 12.340 24.946 1.00 20.64 382 SER A N 1
ATOM 700 C CA . SER A 1 107 ? 61.146 11.635 25.025 1.00 21.76 382 SER A CA 1
ATOM 701 C C . SER A 1 107 ? 61.446 10.894 23.721 1.00 22.00 382 SER A C 1
ATOM 702 O O . SER A 1 107 ? 62.597 10.502 23.481 1.00 22.51 382 SER A O 1
ATOM 705 N N . PHE A 1 108 ? 60.417 10.642 22.901 1.00 19.29 383 PHE A N 1
ATOM 706 C CA . PHE A 1 108 ? 60.658 10.016 21.604 1.00 17.98 383 PHE A CA 1
ATOM 707 C C . PHE A 1 108 ? 60.072 10.769 20.387 1.00 17.20 383 PHE A C 1
ATOM 708 O O . PHE A 1 108 ? 60.537 10.511 19.291 1.00 17.15 383 PHE A O 1
ATOM 716 N N . LEU A 1 109 ? 59.118 11.705 20.568 1.00 13.78 384 LEU A N 1
ATOM 717 C CA . LEU A 1 109 ? 58.597 12.468 19.412 1.00 13.74 384 LEU A CA 1
ATOM 718 C C . LEU A 1 109 ? 58.994 13.912 19.627 1.00 12.83 384 LEU A C 1
ATOM 719 O O . LEU A 1 109 ? 59.018 14.357 20.780 1.00 11.54 384 LEU A O 1
ATOM 724 N N . SER A 1 110 ? 59.200 14.653 18.538 1.00 11.16 385 SER A N 1
ATOM 725 C CA . SER A 1 110 ? 59.088 16.122 18.636 1.00 11.38 385 SER A CA 1
ATOM 726 C C . SER A 1 110 ? 57.783 16.610 18.032 1.00 10.78 385 SER A C 1
ATOM 727 O O . SER A 1 110 ? 57.345 16.069 17.015 1.00 11.52 385 SER A O 1
ATOM 730 N N . PHE A 1 111 ? 57.138 17.625 18.619 1.00 10.44 386 PHE A N 1
ATOM 731 C CA . PHE A 1 111 ? 55.937 18.216 17.975 1.00 9.72 386 PHE A CA 1
ATOM 732 C C . PHE A 1 111 ? 56.268 19.559 17.321 1.00 11.73 386 PHE A C 1
ATOM 733 O O . PHE A 1 111 ? 57.084 20.342 17.876 1.00 7.86 386 PHE A O 1
ATOM 741 N N . SER A 1 112 ? 55.612 19.864 16.198 1.00 10.17 387 SER A N 1
ATOM 742 C CA . SER A 1 112 ? 55.806 21.224 15.606 1.00 10.26 387 SER A CA 1
ATOM 743 C C . SER A 1 112 ? 55.050 22.235 16.475 1.00 11.46 387 SER A C 1
ATOM 744 O O . SER A 1 112 ? 54.340 21.815 17.400 1.00 12.07 387 SER A O 1
ATOM 747 N N . ARG A 1 113 ? 55.198 23.542 16.186 1.00 10.58 388 ARG A N 1
ATOM 748 C CA . ARG A 1 113 ? 54.216 24.550 16.654 1.00 12.20 388 ARG A CA 1
ATOM 749 C C . ARG A 1 113 ? 52.802 23.981 16.371 1.00 11.37 388 ARG A C 1
ATOM 750 O O . ARG A 1 113 ? 52.537 23.423 15.274 1.00 10.77 388 ARG A O 1
ATOM 758 N N . PRO A 1 114 ? 51.878 24.161 17.296 1.00 12.38 389 PRO A N 1
ATOM 759 C CA . PRO A 1 114 ? 50.470 23.746 17.033 1.00 11.58 389 PRO A CA 1
ATOM 760 C C . PRO A 1 114 ? 49.831 24.466 15.843 1.00 12.26 389 PRO A C 1
ATOM 761 O O . PRO A 1 114 ? 50.163 25.623 15.575 1.00 11.48 389 PRO A O 1
ATOM 765 N N . TYR A 1 115 ? 48.965 23.789 15.073 1.00 10.22 390 TYR A N 1
ATOM 766 C CA . TYR A 1 115 ? 48.197 24.526 14.089 1.00 10.22 390 TYR A CA 1
ATOM 767 C C . TYR A 1 115 ? 46.692 24.545 14.449 1.00 10.35 390 TYR A C 1
ATOM 768 O O . TYR A 1 115 ? 45.869 25.274 13.834 1.00 10.08 390 TYR A O 1
ATOM 777 N N . VAL A 1 116 ? 46.324 23.782 15.488 1.00 9.81 391 VAL A N 1
ATOM 778 C CA . VAL A 1 116 ? 44.996 23.918 16.071 1.00 9.98 391 VAL A CA 1
ATOM 779 C C . VAL A 1 116 ? 45.169 23.970 17.568 1.00 11.48 391 VAL A C 1
ATOM 780 O O . VAL A 1 116 ? 45.892 23.139 18.156 1.00 12.17 391 VAL A O 1
ATOM 784 N N . ARG A 1 117 ? 44.543 24.950 18.189 1.00 11.80 392 ARG A N 1
ATOM 785 C CA . ARG A 1 117 ? 44.477 25.010 19.661 1.00 12.94 392 ARG A CA 1
ATOM 786 C C . ARG A 1 117 ? 43.018 25.142 20.086 1.00 13.86 392 ARG A C 1
ATOM 787 O O . ARG A 1 117 ? 42.347 26.096 19.696 1.00 12.21 392 ARG A O 1
ATOM 795 N N . ASN A 1 118 ? 42.521 24.215 20.911 1.00 13.69 393 ASN A N 1
ATOM 796 C CA . ASN A 1 118 ? 41.101 24.173 21.134 1.00 13.36 393 ASN A CA 1
ATOM 797 C C . ASN A 1 118 ? 40.732 23.622 22.494 1.00 12.29 393 ASN A C 1
ATOM 798 O O . ASN A 1 118 ? 41.245 22.609 22.906 1.00 12.62 393 ASN A O 1
ATOM 803 N N . GLY A 1 119 ? 39.859 24.332 23.213 1.00 12.24 394 GLY A N 1
ATOM 804 C CA . GLY A 1 119 ? 39.432 23.930 24.560 1.00 11.21 394 GLY A CA 1
ATOM 805 C C . GLY A 1 119 ? 38.723 22.602 24.469 1.00 11.10 394 GLY A C 1
ATOM 806 O O . GLY A 1 119 ? 38.033 22.310 23.493 1.00 11.04 394 GLY A O 1
ATOM 807 N N . MET A 1 120 ? 38.851 21.806 25.511 1.00 9.94 395 MET A N 1
ATOM 808 C CA . MET A 1 120 ? 38.118 20.566 25.631 1.00 11.19 395 MET A CA 1
ATOM 809 C C . MET A 1 120 ? 36.796 20.740 26.398 1.00 11.73 395 MET A C 1
ATOM 810 O O . MET A 1 120 ? 36.642 21.682 27.171 1.00 12.11 395 MET A O 1
ATOM 815 N N . VAL A 1 121 ? 35.858 19.842 26.147 1.00 10.51 396 VAL A N 1
ATOM 816 C CA . VAL A 1 121 ? 34.505 19.919 26.650 1.00 11.14 396 VAL A CA 1
ATOM 817 C C . VAL A 1 121 ? 34.128 18.529 27.082 1.00 12.31 396 VAL A C 1
ATOM 818 O O . VAL A 1 121 ? 34.829 17.580 26.720 1.00 12.25 396 VAL A O 1
ATOM 822 N N . ILE A 1 122 ? 33.053 18.412 27.895 1.00 12.61 397 ILE A N 1
ATOM 823 C CA . ILE A 1 122 ? 32.397 17.165 28.115 1.00 11.21 397 ILE A CA 1
ATOM 824 C C . ILE A 1 122 ? 31.103 17.112 27.309 1.00 13.21 397 ILE A C 1
ATOM 825 O O . ILE A 1 122 ? 30.396 18.152 27.159 1.00 10.60 397 ILE A O 1
ATOM 830 N N . VAL A 1 123 ? 30.805 15.889 26.821 1.00 11.40 398 VAL A N 1
ATOM 831 C CA . VAL A 1 123 ? 29.617 15.544 26.078 1.00 11.88 398 VAL A CA 1
ATOM 832 C C . VAL A 1 123 ? 28.905 14.542 26.942 1.00 12.33 398 VAL A C 1
ATOM 833 O O . VAL A 1 123 ? 29.545 13.603 27.485 1.00 11.80 398 VAL A O 1
ATOM 837 N N . THR A 1 124 ? 27.588 14.725 27.099 1.00 13.00 399 THR A N 1
ATOM 838 C CA . THR A 1 124 ? 26.760 13.886 27.971 1.00 13.07 399 THR A CA 1
ATOM 839 C C . THR A 1 124 ? 25.571 13.446 27.186 1.00 14.51 399 THR A C 1
ATOM 840 O O . THR A 1 124 ? 25.371 13.914 26.062 1.00 14.89 399 THR A O 1
ATOM 844 N N . ARG A 1 125 ? 24.747 12.551 27.728 1.00 15.60 400 ARG A N 1
ATOM 845 C CA . ARG A 1 125 ? 23.424 12.322 27.057 1.00 18.36 400 ARG A CA 1
ATOM 846 C C . ARG A 1 125 ? 22.523 13.540 27.325 1.00 20.05 400 ARG A C 1
ATOM 847 O O . ARG A 1 125 ? 22.786 14.362 28.248 1.00 19.36 400 ARG A O 1
ATOM 855 N N . GLN A 1 126 ? 21.459 13.630 26.540 1.00 23.81 401 GLN A N 1
ATOM 856 C CA . GLN A 1 126 ? 20.389 14.604 26.775 1.00 26.68 401 GLN A CA 1
ATOM 857 C C . GLN A 1 126 ? 19.338 13.953 27.634 1.00 28.90 401 GLN A C 1
ATOM 858 O O . GLN A 1 126 ? 18.266 13.581 27.167 1.00 30.32 401 GLN A O 1
ATOM 864 N N . ASP A 1 127 ? 19.668 13.702 28.877 1.00 30.95 402 ASP A N 1
ATOM 865 C CA . ASP A 1 127 ? 18.688 13.127 29.729 1.00 31.98 402 ASP A CA 1
ATOM 866 C C . ASP A 1 127 ? 18.739 13.787 31.088 1.00 31.84 402 ASP A C 1
ATOM 867 O O . ASP A 1 127 ? 19.669 14.561 31.398 1.00 30.53 402 ASP A O 1
ATOM 872 N N . PRO A 1 128 ? 17.688 13.583 31.876 1.00 32.34 403 PRO A N 1
ATOM 873 C CA . PRO A 1 128 ? 17.596 14.542 32.981 1.00 31.84 403 PRO A CA 1
ATOM 874 C C . PRO A 1 128 ? 18.705 14.329 34.018 1.00 30.52 403 PRO A C 1
ATOM 875 O O . PRO A 1 128 ? 19.121 15.249 34.699 1.00 29.78 403 PRO A O 1
ATOM 879 N N . ASP A 1 129 ? 19.199 13.109 34.124 1.00 30.14 404 ASP A N 1
ATOM 880 C CA . ASP A 1 129 ? 20.257 12.852 35.098 1.00 30.08 404 ASP A CA 1
ATOM 881 C C . ASP A 1 129 ? 21.733 13.120 34.642 1.00 27.07 404 ASP A C 1
ATOM 882 O O . ASP A 1 129 ? 22.680 12.869 35.378 1.00 25.36 404 ASP A O 1
ATOM 887 N N . ALA A 1 130 ? 21.908 13.633 33.429 1.00 24.40 405 ALA A N 1
ATOM 888 C CA . ALA A 1 130 ? 23.264 13.908 32.882 1.00 22.70 405 ALA A CA 1
ATOM 889 C C . ALA A 1 130 ? 23.943 14.957 33.688 1.00 21.69 405 ALA A C 1
ATOM 890 O O . ALA A 1 130 ? 23.298 15.896 34.076 1.00 22.57 405 ALA A O 1
ATOM 892 N N . PRO A 1 131 ? 25.276 14.875 33.869 1.00 22.18 406 PRO A N 1
ATOM 893 C CA . PRO A 1 131 ? 25.971 16.007 34.512 1.00 21.32 406 PRO A CA 1
ATOM 894 C C . PRO A 1 131 ? 25.661 17.316 33.767 1.00 21.55 406 PRO A C 1
ATOM 895 O O . PRO A 1 131 ? 25.742 17.374 32.515 1.00 21.63 406 PRO A O 1
ATOM 899 N N . VAL A 1 132 ? 25.339 18.382 34.490 1.00 21.16 407 VAL A N 1
ATOM 900 C CA . VAL A 1 132 ? 24.959 19.622 33.812 1.00 19.78 407 VAL A CA 1
ATOM 901 C C . VAL A 1 132 ? 26.181 20.338 33.229 1.00 19.35 407 VAL A C 1
ATOM 902 O O . VAL A 1 132 ? 26.100 21.024 32.199 1.00 18.52 407 VAL A O 1
ATOM 906 N N . ASP A 1 13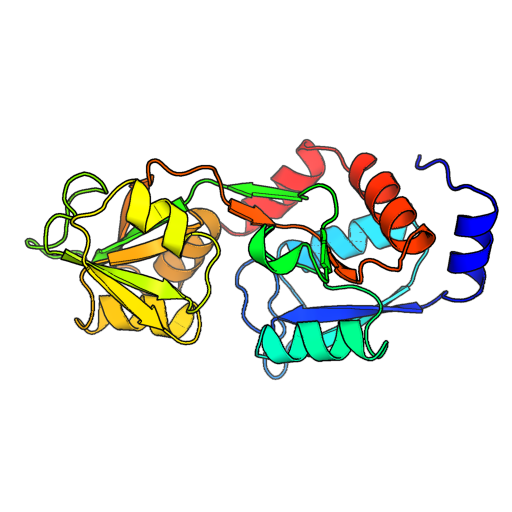3 ? 27.338 20.141 33.876 1.00 19.39 408 ASP A N 1
ATOM 907 C CA . ASP A 1 133 ? 28.614 20.749 33.422 1.00 17.75 408 ASP A CA 1
ATOM 908 C C . ASP A 1 133 ? 29.797 20.087 34.134 1.00 17.53 408 ASP A C 1
ATOM 909 O O . ASP A 1 133 ? 29.586 19.168 34.930 1.00 15.61 408 ASP A O 1
ATOM 914 N N . ALA A 1 134 ? 31.012 20.572 33.860 1.00 17.55 409 ALA A N 1
ATOM 915 C CA . ALA A 1 134 ? 32.269 19.945 34.349 1.00 19.34 409 ALA A CA 1
ATOM 916 C C . ALA A 1 134 ? 32.443 20.055 35.865 1.00 19.52 409 ALA A C 1
ATOM 917 O O . ALA A 1 134 ? 33.156 19.257 36.483 1.00 19.94 409 ALA A O 1
ATOM 919 N N . ASP A 1 135 ? 31.688 20.965 36.489 1.00 20.51 410 ASP A N 1
ATOM 920 C CA . ASP A 1 135 ? 31.710 21.100 37.972 1.00 19.82 410 ASP A CA 1
ATOM 921 C C . ASP A 1 135 ? 30.751 20.143 38.645 1.00 19.66 410 ASP A C 1
ATOM 922 O O . ASP A 1 135 ? 30.643 20.127 39.901 1.00 19.92 410 ASP A O 1
ATOM 927 N N . HIS A 1 136 ? 30.043 19.372 37.845 1.00 17.07 411 HIS A N 1
ATOM 928 C CA . HIS A 1 136 ? 29.116 18.347 38.390 1.00 17.69 411 HIS A CA 1
ATOM 929 C C . HIS A 1 136 ? 29.539 16.924 38.015 1.00 16.84 411 HIS A C 1
ATOM 930 O O . HIS A 1 136 ? 28.696 16.065 37.703 1.00 16.80 411 HIS A O 1
ATOM 937 N N . LEU A 1 137 ? 30.838 16.642 38.203 1.00 18.76 412 LEU A N 1
ATOM 938 C CA . LEU A 1 137 ? 31.364 15.313 37.840 1.00 19.50 412 LEU A CA 1
ATOM 939 C C . LEU A 1 137 ? 31.617 14.357 39.035 1.00 21.74 412 LEU A C 1
ATOM 940 O O . LEU A 1 137 ? 32.052 13.217 38.813 1.00 20.94 412 LEU A O 1
ATOM 945 N N . ASP A 1 138 ? 31.324 14.781 40.273 1.00 22.83 413 ASP A N 1
ATOM 946 C CA . ASP A 1 138 ? 31.651 13.992 41.501 1.00 23.51 413 ASP A CA 1
ATOM 947 C C . ASP A 1 138 ? 31.030 12.609 41.469 1.00 23.43 413 ASP A C 1
ATOM 948 O O . ASP A 1 138 ? 29.811 12.522 41.356 1.00 24.47 413 ASP A O 1
ATOM 953 N N . GLY A 1 139 ? 31.828 11.525 41.574 1.00 22.00 414 GLY A N 1
ATOM 954 C CA . GLY A 1 139 ? 31.258 10.179 41.455 1.00 21.70 414 GLY A CA 1
ATOM 955 C C . GLY A 1 139 ? 30.690 9.849 40.067 1.00 23.16 414 GLY A C 1
ATOM 956 O O . GLY A 1 139 ? 30.072 8.804 39.888 1.00 25.25 414 GLY A O 1
ATOM 957 N N . ARG A 1 140 ? 30.867 10.719 39.070 1.00 21.26 415 ARG A N 1
ATOM 958 C CA . ARG A 1 140 ? 30.365 10.411 37.728 1.00 20.74 415 ARG A CA 1
ATOM 959 C C . ARG A 1 140 ? 31.462 9.711 36.898 1.00 19.92 415 ARG A C 1
ATOM 960 O O . ARG A 1 140 ? 32.653 9.929 37.119 1.00 20.27 415 ARG A O 1
ATOM 968 N N . THR A 1 141 ? 31.049 8.935 35.915 1.00 18.91 416 THR A N 1
ATOM 969 C CA . THR A 1 141 ? 32.003 8.229 35.063 1.00 18.77 416 THR A CA 1
ATOM 970 C C . THR A 1 141 ? 32.267 9.032 33.819 1.00 17.48 416 THR A C 1
ATOM 971 O O . THR A 1 141 ? 31.366 9.325 33.056 1.00 16.72 416 THR A O 1
ATOM 975 N N . VAL A 1 142 ? 33.531 9.443 33.673 1.00 17.22 417 VAL A N 1
ATOM 976 C CA . VAL A 1 142 ? 34.037 10.198 32.542 1.00 15.13 417 VAL A CA 1
ATOM 977 C C . VAL A 1 142 ? 34.904 9.285 31.677 1.00 15.48 417 VAL A C 1
ATOM 978 O O . VAL A 1 142 ? 35.919 8.738 32.147 1.00 14.93 417 VAL A O 1
ATOM 982 N N . ALA A 1 143 ? 34.508 9.145 30.424 1.00 13.14 418 ALA A N 1
ATOM 983 C CA . ALA A 1 143 ? 35.271 8.398 29.434 1.00 14.42 418 ALA A CA 1
ATOM 984 C C . ALA A 1 143 ? 36.321 9.301 28.727 1.00 14.34 418 ALA A C 1
ATOM 985 O O . ALA A 1 143 ? 36.024 10.472 28.338 1.00 14.66 418 ALA A O 1
ATOM 987 N N . LEU A 1 144 ? 37.541 8.770 28.573 1.00 13.46 419 LEU A N 1
ATOM 988 C CA . LEU A 1 144 ? 38.552 9.396 27.748 1.00 13.85 419 LEU A CA 1
ATOM 989 C C . LEU A 1 144 ? 39.215 8.326 26.873 1.00 14.06 419 LEU A C 1
ATOM 990 O O . LEU A 1 144 ? 39.216 7.109 27.224 1.00 13.95 419 LEU A O 1
ATOM 995 N N . VAL A 1 145 ? 39.771 8.760 25.741 1.00 13.02 420 VAL A N 1
ATOM 996 C CA . VAL A 1 145 ? 40.551 7.826 24.902 1.00 13.01 420 VAL A CA 1
ATOM 997 C C . VAL A 1 145 ? 41.756 7.334 25.724 1.00 13.87 420 VAL A C 1
ATOM 998 O O . VAL A 1 145 ? 42.435 8.122 26.405 1.00 12.40 420 VAL A O 1
ATOM 1002 N N . ARG A 1 146 ? 41.996 6.013 25.671 1.00 15.38 421 ARG A N 1
ATOM 1003 C CA . ARG A 1 146 ? 43.108 5.422 26.413 1.00 16.77 421 ARG A CA 1
ATOM 1004 C C . ARG A 1 146 ? 44.412 6.182 26.102 1.00 16.81 421 ARG A C 1
ATOM 1005 O O . ARG A 1 146 ? 44.628 6.525 24.965 1.00 16.51 421 ARG A O 1
ATOM 1013 N N . ASN A 1 147 ? 45.186 6.532 27.137 1.00 16.77 422 ASN A N 1
ATOM 1014 C CA . ASN A 1 147 ? 46.501 7.191 26.996 1.00 17.64 422 ASN A CA 1
ATOM 1015 C C . ASN A 1 147 ? 46.379 8.633 26.548 1.00 17.73 422 ASN A C 1
ATOM 1016 O O . ASN A 1 147 ? 47.369 9.275 26.207 1.00 17.65 422 ASN A O 1
ATOM 1021 N N . SER A 1 148 ? 45.164 9.162 26.574 1.00 16.51 423 SER A N 1
ATOM 1022 C CA . SER A 1 148 ? 44.989 10.582 26.252 1.00 15.32 423 SER A CA 1
ATOM 1023 C C . SER A 1 148 ? 45.859 11.463 27.170 1.00 15.81 423 SER A C 1
ATOM 1024 O O . SER A 1 148 ? 45.899 11.213 28.380 1.00 15.58 423 SER A O 1
ATOM 1027 N N . ALA A 1 149 ? 46.485 12.507 26.612 1.00 15.37 424 ALA A N 1
ATOM 1028 C CA . ALA A 1 149 ? 47.195 13.533 27.392 1.00 17.82 424 ALA A CA 1
ATOM 1029 C C . ALA A 1 149 ? 46.308 14.261 28.416 1.00 19.25 424 ALA A C 1
ATOM 1030 O O . ALA A 1 149 ? 46.828 14.723 29.469 1.00 20.43 424 ALA A O 1
ATOM 1032 N N . ALA A 1 150 ? 44.989 14.325 28.156 1.00 18.55 425 ALA A N 1
ATOM 1033 C CA . ALA A 1 150 ? 44.026 14.888 29.151 1.00 19.16 425 ALA A CA 1
ATOM 1034 C C . ALA A 1 150 ? 43.814 14.088 30.450 1.00 19.57 425 ALA A C 1
ATOM 1035 O O . ALA A 1 150 ? 43.311 14.653 31.460 1.00 20.93 425 ALA A O 1
ATOM 1037 N N . ILE A 1 151 ? 44.092 12.776 30.430 1.00 18.53 426 ILE A N 1
ATOM 1038 C CA . ILE A 1 151 ? 43.799 11.898 31.589 1.00 18.45 426 ILE A CA 1
ATOM 1039 C C . ILE A 1 151 ? 44.435 12.407 32.930 1.00 19.41 426 ILE A C 1
ATOM 1040 O O . ILE A 1 151 ? 43.722 12.753 33.841 1.00 18.66 426 ILE A O 1
ATOM 1045 N N . PRO A 1 152 ? 45.768 12.543 33.006 1.00 21.24 427 PRO A N 1
ATOM 1046 C CA . PRO A 1 152 ? 46.356 13.077 34.268 1.00 20.73 427 PRO A CA 1
ATOM 1047 C C . PRO A 1 152 ? 45.909 14.547 34.580 1.00 21.79 427 PRO A C 1
ATOM 1048 O O . PRO A 1 152 ? 45.773 14.905 35.751 1.00 20.70 427 PRO A O 1
ATOM 1052 N N . LEU A 1 153 ? 45.708 15.391 33.571 1.00 21.22 428 LEU A N 1
ATOM 1053 C CA . LEU A 1 153 ? 45.247 16.763 33.840 1.00 22.13 428 LEU A CA 1
ATOM 1054 C C . LEU A 1 153 ? 43.824 16.736 34.453 1.00 22.04 428 LEU A C 1
ATOM 1055 O O . LEU A 1 153 ? 43.515 17.491 35.398 1.00 22.35 428 LEU A O 1
ATOM 1060 N N . LEU A 1 154 ? 42.976 15.836 33.947 1.00 21.87 429 LEU A N 1
ATOM 1061 C CA . LEU A 1 154 ? 41.610 15.673 34.455 1.00 20.57 429 LEU A CA 1
ATOM 1062 C C . LEU A 1 154 ? 41.620 15.058 35.842 1.00 21.10 429 LEU A C 1
ATOM 1063 O O . LEU A 1 154 ? 40.782 15.380 36.676 1.00 21.47 429 LEU A O 1
ATOM 1068 N N . GLN A 1 155 ? 42.511 14.116 36.080 1.00 21.71 430 GLN A N 1
ATOM 1069 C CA . GLN A 1 155 ? 42.588 13.498 37.386 1.00 23.34 430 GLN A CA 1
ATOM 1070 C C . GLN A 1 155 ? 43.031 14.497 38.455 1.00 24.60 430 GLN A C 1
ATOM 1071 O O . GLN A 1 155 ? 42.590 14.392 39.579 1.00 24.97 430 GLN A O 1
ATOM 1077 N N . ARG A 1 156 ? 43.916 15.424 38.119 1.00 25.05 431 ARG A N 1
ATOM 1078 C CA . ARG A 1 156 ? 44.361 16.427 39.093 1.00 28.07 431 ARG A CA 1
ATOM 1079 C C . ARG A 1 156 ? 43.269 17.510 39.304 1.00 28.21 431 ARG A C 1
ATOM 1080 O O . ARG A 1 156 ? 43.020 17.934 40.430 1.00 28.16 431 ARG A O 1
ATOM 1088 N N . ARG A 1 157 ? 42.588 17.933 38.232 1.00 26.17 432 ARG A N 1
ATOM 1089 C CA . ARG A 1 157 ? 41.624 19.021 38.362 1.00 24.83 432 ARG A CA 1
ATOM 1090 C C . ARG A 1 157 ? 40.294 18.562 38.947 1.00 24.06 432 ARG A C 1
ATOM 1091 O O . ARG A 1 157 ? 39.606 19.314 39.598 1.00 25.28 432 ARG A O 1
ATOM 1099 N N . TYR A 1 158 ? 39.910 17.346 38.647 1.00 23.65 433 TYR A N 1
ATOM 1100 C CA . TYR A 1 158 ? 38.638 16.828 39.039 1.00 22.71 433 TYR A CA 1
ATOM 1101 C C . TYR A 1 158 ? 38.908 15.466 39.718 1.00 23.53 433 TYR A C 1
ATOM 1102 O O . TYR A 1 158 ? 38.478 14.402 39.206 1.00 23.49 433 TYR A O 1
ATOM 1111 N N . PRO A 1 159 ? 39.592 15.474 40.891 1.00 23.33 434 PRO A N 1
ATOM 1112 C CA . PRO A 1 159 ? 39.935 14.158 41.477 1.00 24.26 434 PRO A CA 1
ATOM 1113 C C . PRO A 1 159 ? 38.747 13.258 41.835 1.00 24.15 434 PRO A C 1
ATOM 1114 O O . PRO A 1 159 ? 38.895 12.034 41.955 1.00 26.15 434 PRO A O 1
ATOM 1118 N N . GLN A 1 160 ? 37.549 13.808 41.943 1.00 24.49 435 GLN A N 1
ATOM 1119 C CA . GLN A 1 160 ? 36.408 12.968 42.313 1.00 23.88 435 GLN A CA 1
ATOM 1120 C C . GLN A 1 160 ? 35.730 12.345 41.085 1.00 22.71 435 GLN A C 1
ATOM 1121 O O . GLN A 1 160 ? 34.764 11.586 41.237 1.00 21.78 435 GLN A O 1
ATOM 1127 N N . ALA A 1 161 ? 36.193 12.676 39.868 1.00 19.86 436 ALA A N 1
ATOM 1128 C CA . ALA A 1 161 ? 35.558 12.101 38.664 1.00 19.62 436 ALA A CA 1
ATOM 1129 C C . ALA A 1 161 ? 36.085 10.663 38.503 1.00 19.56 436 ALA A C 1
ATOM 1130 O O . ALA A 1 161 ? 37.255 10.450 38.729 1.00 19.98 436 ALA A O 1
ATOM 1132 N N . LYS A 1 162 ? 35.232 9.705 38.129 1.00 19.46 437 LYS A N 1
ATOM 1133 C CA . LYS A 1 162 ? 35.650 8.328 37.930 1.00 21.38 437 LYS A CA 1
ATOM 1134 C C . LYS A 1 162 ? 36.020 8.158 36.404 1.00 21.22 437 LYS A C 1
ATOM 1135 O O . LYS A 1 162 ? 35.153 8.340 35.518 1.00 21.50 437 LYS A O 1
ATOM 1141 N N . VAL A 1 163 ? 37.290 7.894 36.106 1.00 20.05 438 VAL A N 1
ATOM 1142 C CA . VAL A 1 163 ? 37.789 7.850 34.700 1.00 19.24 438 VAL A CA 1
ATOM 1143 C C . VAL A 1 163 ? 37.664 6.421 34.201 1.00 19.92 438 VAL A C 1
ATOM 1144 O O . VAL A 1 163 ? 38.125 5.508 34.913 1.00 18.91 438 VAL A O 1
ATOM 1148 N N . VAL A 1 164 ? 37.014 6.214 33.020 1.00 18.82 439 VAL A N 1
ATOM 1149 C CA . VAL A 1 164 ? 37.086 4.959 32.254 1.00 18.52 439 VAL A CA 1
ATOM 1150 C C . VAL A 1 164 ? 37.747 5.271 30.882 1.00 18.52 439 VAL A C 1
ATOM 1151 O O . VAL A 1 164 ? 37.746 6.436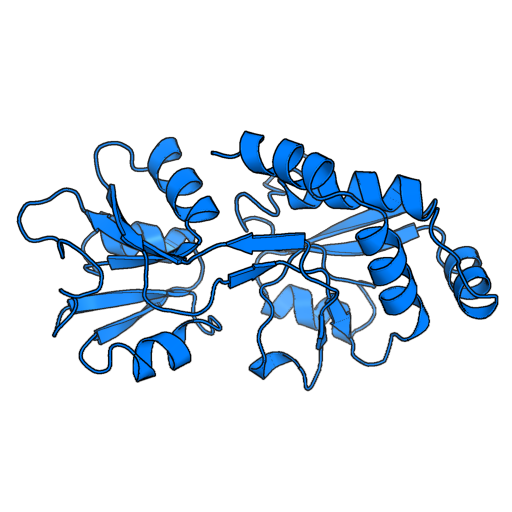 30.442 1.00 15.49 439 VAL A O 1
ATOM 1155 N N . THR A 1 165 ? 38.379 4.263 30.265 1.00 18.45 440 THR A N 1
ATOM 1156 C CA . THR A 1 165 ? 39.010 4.477 28.973 1.00 17.99 440 THR A CA 1
ATOM 1157 C C . THR A 1 165 ? 38.341 3.753 27.814 1.00 17.32 440 THR A C 1
ATOM 1158 O O . THR A 1 165 ? 37.564 2.811 27.997 1.00 18.51 440 THR A O 1
ATOM 1162 N N . ALA A 1 166 ? 38.605 4.221 26.609 1.00 15.05 441 ALA A N 1
ATOM 1163 C CA . ALA A 1 166 ? 38.058 3.583 25.439 1.00 15.15 441 ALA A CA 1
ATOM 1164 C C . ALA A 1 166 ? 39.189 3.547 24.437 1.00 15.07 441 ALA A C 1
ATOM 1165 O O . ALA A 1 166 ? 40.159 4.307 24.549 1.00 14.13 441 ALA A O 1
ATOM 1167 N N . ASP A 1 167 ? 39.029 2.725 23.415 1.00 14.93 442 ASP A N 1
ATOM 1168 C CA . ASP A 1 167 ? 40.096 2.488 22.418 1.00 15.38 442 ASP A CA 1
ATOM 1169 C C . ASP A 1 167 ? 40.339 3.701 21.563 1.00 16.03 442 ASP A C 1
ATOM 1170 O O . ASP A 1 167 ? 41.445 3.900 21.107 1.00 14.14 442 ASP A O 1
ATOM 1175 N N . ASN A 1 168 ? 39.267 4.474 21.277 1.00 15.76 443 ASN A N 1
ATOM 1176 C CA . ASN A 1 168 ? 39.335 5.511 20.256 1.00 15.44 443 ASN A CA 1
ATOM 1177 C C . ASN A 1 168 ? 38.173 6.505 20.429 1.00 15.32 443 ASN A C 1
ATOM 1178 O O . ASN A 1 168 ? 37.313 6.285 21.308 1.00 15.59 443 ASN A O 1
ATOM 1183 N N . PRO A 1 169 ? 38.163 7.624 19.655 1.00 13.67 444 PRO A N 1
ATOM 1184 C CA . PRO A 1 169 ? 37.056 8.600 20.001 1.00 15.66 444 PRO A CA 1
ATOM 1185 C C . PRO A 1 169 ? 35.641 8.043 19.727 1.00 16.15 444 PRO A C 1
ATOM 1186 O O . PRO A 1 169 ? 34.694 8.378 20.503 1.00 16.57 444 PRO A O 1
ATOM 1190 N N . SER A 1 170 ? 35.475 7.174 18.708 1.00 16.85 445 SER A N 1
ATOM 1191 C CA . SER A 1 170 ? 34.131 6.598 18.408 1.00 19.04 445 SER A CA 1
ATOM 1192 C C . SER A 1 170 ? 33.597 5.815 19.553 1.00 18.67 445 SER A C 1
ATOM 1193 O O . SER A 1 170 ? 32.428 6.019 19.908 1.00 19.84 445 SER A O 1
ATOM 1196 N N . GLU A 1 171 ? 34.405 4.866 20.037 1.00 17.73 446 GLU A N 1
ATOM 1197 C CA . GLU A 1 171 ? 34.049 4.003 21.174 1.00 19.18 446 GLU A CA 1
ATOM 1198 C C . GLU A 1 171 ? 33.726 4.840 22.423 1.00 17.98 446 GLU A C 1
ATOM 1199 O O . GLU A 1 171 ? 32.844 4.505 23.141 1.00 19.18 446 GLU A O 1
ATOM 1205 N N . ALA A 1 172 ? 34.518 5.871 22.683 1.00 18.49 447 ALA A N 1
ATOM 1206 C CA . ALA A 1 172 ? 34.320 6.795 23.802 1.00 19.68 447 ALA A CA 1
ATOM 1207 C C . ALA A 1 172 ? 32.946 7.524 23.703 1.00 20.33 447 ALA A C 1
ATOM 1208 O O . ALA A 1 172 ? 32.193 7.610 24.707 1.00 21.59 447 ALA A O 1
ATOM 1210 N N . MET A 1 173 ? 32.612 8.024 22.507 1.00 20.06 448 MET A N 1
ATOM 1211 C CA . MET A 1 173 ? 31.317 8.702 22.291 1.00 19.13 448 MET A CA 1
ATOM 1212 C C . MET A 1 173 ? 30.186 7.678 22.537 1.00 19.67 448 MET A C 1
ATOM 1213 O O . MET A 1 173 ? 29.196 7.982 23.225 1.00 19.30 448 MET A O 1
ATOM 1218 N N . LEU A 1 174 ? 30.327 6.474 21.952 1.00 18.81 449 LEU A N 1
ATOM 1219 C CA . LEU A 1 174 ? 29.353 5.360 22.109 1.00 19.51 449 LEU A CA 1
ATOM 1220 C C . LEU A 1 174 ? 29.178 4.880 23.536 1.00 20.18 449 LEU A C 1
ATOM 1221 O O . LEU A 1 174 ? 28.094 4.437 23.866 1.00 19.51 449 LEU A O 1
ATOM 1226 N N . MET A 1 175 ? 30.222 4.959 24.386 1.00 19.41 450 MET A N 1
ATOM 1227 C CA . MET A 1 175 ? 30.040 4.607 25.788 1.00 21.62 450 MET A CA 1
ATOM 1228 C C . MET A 1 175 ? 28.970 5.549 26.449 1.00 21.13 450 MET A C 1
ATOM 1229 O O . MET A 1 175 ? 28.184 5.112 27.255 1.00 22.17 450 MET A O 1
ATOM 1234 N N . VAL A 1 176 ? 28.987 6.828 26.105 1.00 21.48 451 VAL A N 1
ATOM 1235 C CA . VAL A 1 176 ? 28.023 7.778 26.654 1.00 21.26 451 VAL A CA 1
ATOM 1236 C C . VAL A 1 176 ? 26.624 7.508 26.094 1.00 22.23 451 VAL A C 1
ATOM 1237 O O . VAL A 1 176 ? 25.641 7.345 26.869 1.00 21.72 451 VAL A O 1
ATOM 1241 N N . ALA A 1 177 ? 26.549 7.393 24.772 1.00 23.15 452 ALA A N 1
ATOM 1242 C CA . ALA A 1 177 ? 25.286 7.063 24.082 1.00 24.93 452 ALA A CA 1
ATOM 1243 C C . ALA A 1 177 ? 24.632 5.773 24.554 1.00 26.12 452 ALA A C 1
ATOM 1244 O O . ALA A 1 177 ? 23.407 5.711 24.721 1.00 26.17 452 ALA A O 1
ATOM 1246 N N . ASN A 1 178 ? 25.434 4.756 24.846 1.00 26.46 453 ASN A N 1
ATOM 1247 C CA . ASN A 1 178 ? 24.871 3.480 25.307 1.00 27.18 453 ASN A CA 1
ATOM 1248 C C . ASN A 1 178 ? 24.820 3.313 26.829 1.00 26.56 453 ASN A C 1
ATOM 1249 O O . ASN A 1 178 ? 24.292 2.337 27.318 1.00 27.64 453 ASN A O 1
ATOM 1254 N N . GLY A 1 179 ? 25.346 4.269 27.589 1.00 25.40 454 GLY A N 1
ATOM 1255 C CA . GLY A 1 179 ? 25.108 4.278 29.040 1.00 24.05 454 GLY A CA 1
ATOM 1256 C C . GLY A 1 179 ? 26.231 3.683 29.844 1.00 24.01 454 GLY A C 1
ATOM 1257 O O . GLY A 1 179 ? 26.052 3.353 31.014 1.00 24.26 454 GLY A O 1
ATOM 1258 N N . GLN A 1 180 ? 27.409 3.516 29.238 1.00 22.75 455 GLN A N 1
ATOM 1259 C CA . GLN A 1 180 ? 28.518 2.948 30.005 1.00 21.81 455 GLN A CA 1
ATOM 1260 C C . GLN A 1 180 ? 29.329 4.062 30.639 1.00 21.18 455 GLN A C 1
ATOM 1261 O O . GLN A 1 180 ? 30.195 3.810 31.461 1.00 20.90 455 GLN A O 1
ATOM 1267 N N . ALA A 1 181 ? 29.046 5.312 30.271 1.00 18.53 456 ALA A N 1
ATOM 1268 C CA . ALA A 1 181 ? 29.688 6.435 30.955 1.00 16.94 456 ALA A CA 1
ATOM 1269 C C . ALA A 1 181 ? 28.715 7.603 31.006 1.00 16.48 456 ALA A C 1
ATOM 1270 O O . ALA A 1 181 ? 27.888 7.760 30.130 1.00 16.53 456 ALA A O 1
ATOM 1272 N N . ASP A 1 182 ? 28.862 8.462 31.996 1.00 17.32 457 ASP A N 1
ATOM 1273 C CA . ASP A 1 182 ? 28.051 9.722 32.042 1.00 17.15 457 ASP A CA 1
ATOM 1274 C C . ASP A 1 182 ? 28.553 10.874 31.138 1.00 16.22 457 ASP A C 1
ATOM 1275 O O . ASP A 1 182 ? 27.783 11.770 30.800 1.00 15.00 457 ASP A O 1
ATOM 1280 N N . ALA A 1 183 ? 29.825 10.846 30.764 1.00 14.37 458 ALA A N 1
ATOM 1281 C CA . ALA A 1 183 ? 30.405 11.966 30.020 1.00 13.58 458 ALA A CA 1
ATOM 1282 C C . ALA A 1 183 ? 31.627 11.471 29.268 1.00 13.87 458 ALA A C 1
ATOM 1283 O O . ALA A 1 183 ? 32.233 10.458 29.663 1.00 15.49 458 ALA A O 1
ATOM 1285 N N . VAL A 1 184 ? 31.975 12.152 28.162 1.00 12.32 459 VAL A N 1
ATOM 1286 C CA . VAL A 1 184 ? 33.202 11.876 27.433 1.00 11.63 459 VAL A CA 1
ATOM 1287 C C . VAL A 1 184 ? 33.921 13.227 27.216 1.00 10.98 459 VAL A C 1
ATOM 1288 O O . VAL A 1 184 ? 33.276 14.236 27.007 1.00 11.37 459 VAL A O 1
ATOM 1292 N N . VAL A 1 185 ? 35.236 13.191 27.235 1.00 10.71 460 VAL A N 1
ATOM 1293 C CA . VAL A 1 185 ? 36.099 14.329 26.984 1.00 11.64 460 VAL A CA 1
ATOM 1294 C C . VAL A 1 185 ? 36.544 14.291 25.528 1.00 12.95 460 VAL A C 1
ATOM 1295 O O . VAL A 1 185 ? 37.101 13.240 25.034 1.00 12.35 460 VAL A O 1
ATOM 1299 N N . GLN A 1 186 ? 36.259 15.409 24.841 1.00 12.14 461 GLN A N 1
ATOM 1300 C CA . GLN A 1 186 ? 36.689 15.611 23.469 1.00 12.77 461 GLN A CA 1
ATOM 1301 C C . GLN A 1 186 ? 37.114 17.066 23.331 1.00 13.00 461 GLN A C 1
ATOM 1302 O O . GLN A 1 186 ? 36.751 17.885 24.192 1.00 11.90 461 GLN A O 1
ATOM 1308 N N . THR A 1 187 ? 37.871 17.432 22.271 1.00 12.43 462 THR A N 1
ATOM 1309 C CA . THR A 1 187 ? 38.002 18.874 21.977 1.00 11.30 462 THR A CA 1
ATOM 1310 C C . THR A 1 187 ? 36.584 19.359 21.588 1.00 11.05 462 THR A C 1
ATOM 1311 O O . THR A 1 187 ? 35.714 18.566 21.154 1.00 11.83 462 THR A O 1
ATOM 1315 N N . GLN A 1 188 ? 36.335 20.653 21.766 1.00 12.01 463 GLN A N 1
ATOM 1316 C CA . GLN A 1 188 ? 35.082 21.257 21.299 1.00 11.51 463 GLN A CA 1
ATOM 1317 C C . GLN A 1 188 ? 34.871 20.942 19.795 1.00 12.09 463 GLN A C 1
ATOM 1318 O O . GLN A 1 188 ? 33.781 20.529 19.358 1.00 11.37 463 GLN A O 1
ATOM 1324 N N . ILE A 1 189 ? 35.935 21.071 19.014 1.00 11.98 464 ILE A N 1
ATOM 1325 C CA . ILE A 1 189 ? 35.865 20.801 17.562 1.00 13.29 464 ILE A CA 1
ATOM 1326 C C . ILE A 1 189 ? 35.371 19.384 17.238 1.00 13.06 464 ILE A C 1
ATOM 1327 O O . ILE A 1 189 ? 34.450 19.201 16.429 1.00 11.84 464 ILE A O 1
ATOM 1332 N N . SER A 1 190 ? 36.023 18.351 17.819 1.00 11.58 465 SER A N 1
ATOM 1333 C CA . SER A 1 190 ? 35.569 16.981 17.549 1.00 11.70 465 SER A CA 1
ATOM 1334 C C . SER A 1 190 ? 34.191 16.692 18.170 1.00 11.28 465 SER A C 1
ATOM 1335 O O . SER A 1 190 ? 33.372 15.966 17.564 1.00 10.52 465 SER A O 1
ATOM 1338 N N . ALA A 1 191 ? 33.974 17.136 19.407 1.00 12.77 466 ALA A N 1
ATOM 1339 C CA . ALA A 1 191 ? 32.626 17.013 20.011 1.00 14.31 466 ALA A CA 1
ATOM 1340 C C . ALA A 1 191 ? 31.528 17.590 19.068 1.00 15.10 466 ALA A C 1
ATOM 1341 O O . ALA A 1 191 ? 30.542 16.868 18.783 1.00 14.90 466 ALA A O 1
ATOM 1343 N N . SER A 1 192 ? 31.657 18.846 18.626 1.00 16.67 467 SER A N 1
ATOM 1344 C CA . SER A 1 192 ? 30.590 19.375 17.699 1.00 20.66 467 SER A CA 1
ATOM 1345 C C . SER A 1 192 ? 30.494 18.495 16.471 1.00 20.18 467 SER A C 1
ATOM 1346 O O . SER A 1 192 ? 29.411 18.262 16.012 1.00 21.09 467 SER A O 1
ATOM 1349 N N . TYR A 1 193 ? 31.636 18.005 15.947 1.00 20.07 468 TYR A N 1
ATOM 1350 C CA . TYR A 1 193 ? 31.635 17.160 14.766 1.00 18.67 468 TYR A CA 1
ATOM 1351 C C . TYR A 1 193 ? 30.847 15.877 14.960 1.00 18.47 468 TYR A C 1
ATOM 1352 O O . TYR A 1 193 ? 30.044 15.526 14.097 1.00 18.79 468 TYR A O 1
ATOM 1361 N N . TYR A 1 194 ? 31.150 15.139 16.024 1.00 16.54 469 TYR A N 1
ATOM 1362 C CA . TYR A 1 194 ? 30.520 13.844 16.295 1.00 17.23 469 TYR A CA 1
ATOM 1363 C C . TYR A 1 194 ? 29.048 13.996 16.725 1.00 18.17 469 TYR A C 1
ATOM 1364 O O . TYR A 1 194 ? 28.188 13.198 16.308 1.00 17.73 469 TYR A O 1
ATOM 1373 N N . VAL A 1 195 ? 28.790 14.969 17.603 1.00 18.33 470 VAL A N 1
ATOM 1374 C CA . VAL A 1 195 ? 27.438 15.219 18.085 1.00 19.63 470 VAL A CA 1
ATOM 1375 C C . VAL A 1 195 ? 26.527 15.583 16.924 1.00 20.74 470 VAL A C 1
ATOM 1376 O O . VAL A 1 195 ? 25.510 14.900 16.726 1.00 21.23 470 VAL A O 1
ATOM 1380 N N . ASN A 1 196 ? 26.867 16.619 16.174 1.00 22.49 471 ASN A N 1
ATOM 1381 C CA . ASN A 1 196 ? 25.992 17.062 15.071 1.00 25.18 471 ASN A CA 1
ATOM 1382 C C . ASN A 1 196 ? 25.768 16.006 14.000 1.00 25.29 471 ASN A C 1
ATOM 1383 O O . ASN A 1 196 ? 24.628 15.803 13.554 1.00 26.44 471 ASN A O 1
ATOM 1388 N N . ARG A 1 197 ? 26.819 15.287 13.632 1.00 24.90 472 ARG A N 1
ATOM 1389 C CA . ARG A 1 197 ? 26.705 14.247 12.589 1.00 25.63 472 ARG A CA 1
ATOM 1390 C C . ARG A 1 197 ? 26.126 12.918 13.036 1.00 24.63 472 ARG A C 1
ATOM 1391 O O . ARG A 1 197 ? 25.502 12.214 12.243 1.00 23.51 472 ARG A O 1
ATOM 1399 N N . TYR A 1 198 ? 26.377 12.502 14.274 1.00 22.64 473 TYR A N 1
ATOM 1400 C CA . TYR A 1 198 ? 25.957 11.145 14.625 1.00 22.54 473 TYR A CA 1
ATOM 1401 C C . TYR A 1 198 ? 24.976 10.993 15.776 1.00 21.30 473 TYR A C 1
ATOM 1402 O O . TYR A 1 198 ? 24.384 9.928 15.887 1.00 21.06 473 TYR A O 1
ATOM 1411 N N . PHE A 1 199 ? 24.871 11.993 16.657 1.00 20.22 474 PHE A N 1
ATOM 1412 C CA . PHE A 1 199 ? 24.164 11.799 17.943 1.00 20.40 474 PHE A CA 1
ATOM 1413 C C . PHE A 1 199 ? 23.213 12.998 18.177 1.00 19.58 474 PHE A C 1
ATOM 1414 O O . PHE A 1 199 ? 22.912 13.376 19.315 1.00 18.19 474 PHE A O 1
ATOM 1422 N N . ALA A 1 200 ? 22.769 13.622 17.095 1.00 20.24 475 ALA A N 1
ATOM 1423 C CA . ALA A 1 200 ? 21.980 14.850 17.275 1.00 22.96 475 ALA A CA 1
ATOM 1424 C C . ALA A 1 200 ? 20.688 14.401 18.010 1.00 23.31 475 ALA A C 1
ATOM 1425 O O . ALA A 1 200 ? 20.123 13.321 17.728 1.00 23.64 475 ALA A O 1
ATOM 1427 N N . GLY A 1 201 ? 20.234 15.143 18.985 1.00 23.14 476 GLY A N 1
ATOM 1428 C CA . GLY A 1 201 ? 19.094 14.563 19.679 1.00 24.22 476 GLY A CA 1
ATOM 1429 C C . GLY A 1 201 ? 19.409 13.535 20.769 1.00 24.77 476 GLY A C 1
ATOM 1430 O O . GLY A 1 201 ? 18.585 13.362 21.666 1.00 24.73 476 GLY A O 1
ATOM 1431 N N . LYS A 1 202 ? 20.584 12.902 20.751 1.00 22.44 477 LYS A N 1
ATOM 1432 C CA . LYS A 1 202 ? 20.945 11.965 21.819 1.00 24.08 477 LYS A CA 1
ATOM 1433 C C . LYS A 1 202 ? 22.033 12.516 22.803 1.00 22.42 477 LYS A C 1
ATOM 1434 O O . LYS A 1 202 ? 21.984 12.245 24.008 1.00 21.06 477 LYS A O 1
ATOM 1440 N N . LEU A 1 203 ? 23.000 13.294 22.285 1.00 20.80 478 LEU A N 1
ATOM 1441 C CA . LEU A 1 203 ? 24.122 13.752 23.106 1.00 18.46 478 LEU A CA 1
ATOM 1442 C C . LEU A 1 203 ? 24.201 15.232 23.051 1.00 18.06 478 LEU A C 1
ATOM 1443 O O . LEU A 1 203 ? 23.676 15.839 22.120 1.00 17.03 478 LEU A O 1
ATOM 1448 N N . ARG A 1 204 ? 24.906 15.846 24.004 1.00 16.28 479 ARG A N 1
ATOM 1449 C CA . ARG A 1 204 ? 25.053 17.290 23.870 1.00 16.55 479 ARG A CA 1
ATOM 1450 C C . ARG A 1 204 ? 26.355 17.692 24.478 1.00 14.80 479 ARG A C 1
ATOM 1451 O O . ARG A 1 204 ? 26.862 16.935 25.314 1.00 12.75 479 ARG A O 1
ATOM 1459 N N . ILE A 1 205 ? 26.886 18.855 24.059 1.00 13.50 480 ILE A N 1
ATOM 1460 C CA . ILE A 1 205 ? 28.033 19.454 24.697 1.00 14.22 480 ILE A CA 1
ATOM 1461 C C . ILE A 1 205 ? 27.513 20.089 25.985 1.00 16.45 480 ILE A C 1
ATOM 1462 O O . ILE A 1 205 ? 26.611 20.932 25.914 1.00 17.07 480 ILE A O 1
ATOM 1467 N N . ALA A 1 206 ? 27.996 19.635 27.142 1.00 14.04 481 ALA A N 1
ATOM 1468 C CA . ALA A 1 206 ? 27.501 20.171 28.428 1.00 15.97 481 ALA A CA 1
ATOM 1469 C C . ALA A 1 206 ? 28.261 21.434 28.819 1.00 16.17 481 ALA A C 1
ATOM 1470 O O . ALA A 1 206 ? 27.640 22.425 29.168 1.00 15.87 481 ALA A O 1
ATOM 1472 N N . SER A 1 207 ? 29.595 21.406 28.782 1.00 15.51 482 SER A N 1
ATOM 1473 C CA . SER A 1 207 ? 30.386 22.599 29.054 1.00 14.48 482 SER A CA 1
ATOM 1474 C C . SER A 1 207 ? 31.839 22.387 28.685 1.00 15.28 482 SER A C 1
ATOM 1475 O O . SER A 1 207 ? 32.260 21.237 28.377 1.00 14.18 482 SER A O 1
ATOM 1478 N N . ALA A 1 208 ? 32.600 23.494 28.777 1.00 15.02 483 ALA A N 1
ATOM 1479 C CA . ALA A 1 208 ? 34.038 23.481 28.707 1.00 16.21 483 ALA A CA 1
ATOM 1480 C C . ALA A 1 208 ? 34.623 22.777 29.924 1.00 16.85 483 ALA A C 1
ATOM 1481 O O . ALA A 1 208 ? 33.989 22.726 30.976 1.00 16.55 483 ALA A O 1
ATOM 1483 N N . LEU A 1 209 ? 35.827 22.221 29.769 1.00 16.21 484 LEU A N 1
ATOM 1484 C CA . LEU A 1 209 ? 36.584 21.674 30.907 1.00 18.49 484 LEU A CA 1
ATOM 1485 C C . LEU A 1 209 ? 37.566 22.744 31.372 1.00 18.16 484 LEU A C 1
ATOM 1486 O O . LEU A 1 209 ? 38.029 23.541 30.568 1.00 17.90 484 LEU A O 1
ATOM 1491 N N . ASP A 1 210 ? 37.799 22.836 32.686 1.00 19.67 485 ASP A N 1
ATOM 1492 C CA . ASP A 1 210 ? 38.819 23.778 33.234 1.00 20.57 485 ASP A CA 1
ATOM 1493 C C . ASP A 1 210 ? 40.207 23.148 33.122 1.00 20.93 485 ASP A C 1
ATOM 1494 O O . ASP A 1 210 ? 40.850 22.867 34.154 1.00 20.89 485 ASP A O 1
ATOM 1499 N N . LEU A 1 211 ? 40.666 22.928 31.872 1.00 20.43 486 LEU A N 1
ATOM 1500 C CA . LEU A 1 211 ? 41.948 22.269 31.553 1.00 19.59 486 LEU A CA 1
ATOM 1501 C C . LEU A 1 211 ? 42.658 23.037 30.442 1.00 19.93 486 LEU A C 1
ATOM 1502 O O . LEU A 1 211 ? 42.008 23.676 29.601 1.00 19.74 486 LEU A O 1
ATOM 1507 N N . PRO A 1 212 ? 43.997 23.032 30.438 1.00 18.81 487 PRO A N 1
ATOM 1508 C CA . PRO A 1 212 ? 44.660 23.740 29.312 1.00 19.03 487 PRO A CA 1
ATOM 1509 C C . PRO A 1 212 ? 44.065 23.262 27.894 1.00 17.48 487 PRO A C 1
ATOM 1510 O O . PRO A 1 212 ? 43.739 22.102 27.721 1.00 16.55 487 PRO A O 1
ATOM 1514 N N . PRO A 1 213 ? 43.940 24.167 26.919 1.00 16.96 488 PRO A N 1
ATOM 1515 C CA . PRO A 1 213 ? 43.430 23.766 25.595 1.00 15.64 488 PRO A CA 1
ATOM 1516 C C . PRO A 1 213 ? 44.261 22.567 25.000 1.00 13.77 488 PRO A C 1
ATOM 1517 O O . PRO A 1 213 ? 45.485 22.506 25.182 1.00 11.93 488 PRO A O 1
ATOM 1521 N N . ALA A 1 214 ? 43.598 21.623 24.330 1.00 11.13 489 ALA A N 1
ATOM 1522 C CA . ALA A 1 214 ? 44.365 20.611 23.542 1.00 11.14 489 ALA A CA 1
ATOM 1523 C C . ALA A 1 214 ? 45.033 21.309 22.376 1.00 11.34 489 ALA A C 1
ATOM 1524 O O . ALA A 1 214 ? 44.493 22.326 21.840 1.00 10.37 489 ALA A O 1
ATOM 1526 N N . GLU A 1 215 ? 46.164 20.759 21.911 1.00 10.06 490 GLU A N 1
ATOM 1527 C CA . GLU A 1 215 ? 46.802 21.319 20.744 1.00 9.05 490 GLU A CA 1
ATOM 1528 C C . GLU A 1 215 ? 47.103 20.227 19.717 1.00 9.16 490 GLU A C 1
ATOM 1529 O O . GLU A 1 215 ? 47.640 19.159 20.093 1.00 8.86 490 GLU A O 1
ATOM 1535 N N . ILE A 1 216 ? 46.799 20.509 18.455 1.00 9.17 491 ILE A N 1
ATOM 1536 C CA . ILE A 1 216 ? 47.147 19.603 17.321 1.00 11.75 491 ILE A CA 1
ATOM 1537 C C . ILE A 1 216 ? 48.391 20.144 16.596 1.00 10.67 491 ILE A C 1
ATOM 1538 O O . ILE A 1 216 ? 48.439 21.318 16.234 1.00 11.50 491 ILE A O 1
ATOM 1543 N N . ALA A 1 217 ? 49.357 19.256 16.351 1.00 10.30 492 ALA A N 1
ATOM 1544 C CA . ALA A 1 217 ? 50.590 19.590 15.702 1.00 8.01 492 ALA A CA 1
ATOM 1545 C C . ALA A 1 217 ? 50.967 18.459 14.739 1.00 7.44 492 ALA A C 1
ATOM 1546 O O . ALA A 1 217 ? 50.466 17.303 14.821 1.00 7.56 492 ALA A O 1
ATOM 1548 N N . LEU A 1 218 ? 51.962 18.778 13.911 1.00 7.05 493 LEU A N 1
ATOM 1549 C CA . LEU A 1 218 ? 52.745 17.750 13.158 1.00 7.15 493 LEU A CA 1
ATOM 1550 C C . LEU A 1 218 ? 53.717 17.127 14.146 1.00 7.64 493 LEU A C 1
ATOM 1551 O O . LEU A 1 218 ? 53.957 17.724 15.161 1.00 8.48 493 LEU A O 1
ATOM 1556 N N . ALA A 1 219 ? 54.278 15.951 13.851 1.00 7.52 494 ALA A N 1
ATOM 1557 C CA . ALA A 1 219 ? 55.328 15.350 14.700 1.00 9.08 494 ALA A CA 1
ATOM 1558 C C . ALA A 1 219 ? 56.348 14.633 13.851 1.00 8.69 494 ALA A C 1
ATOM 1559 O O . ALA A 1 219 ? 56.024 14.194 12.726 1.00 8.84 494 ALA A O 1
ATOM 1561 N N . THR A 1 220 ? 57.564 14.505 14.396 1.00 8.54 495 THR A N 1
ATOM 1562 C CA . THR A 1 220 ? 58.605 13.673 13.817 1.00 8.68 495 THR A CA 1
ATOM 1563 C C . THR A 1 220 ? 59.227 12.942 14.990 1.00 11.19 495 THR A C 1
ATOM 1564 O O . THR A 1 220 ? 58.910 13.221 16.146 1.00 10.23 495 THR A O 1
ATOM 1568 N N . THR A 1 221 ? 60.141 12.029 14.716 1.00 12.04 496 THR A N 1
ATOM 1569 C CA . THR A 1 221 ? 60.977 11.575 15.815 1.00 14.40 496 THR A CA 1
ATOM 1570 C C . THR A 1 221 ? 61.896 12.728 16.241 1.00 14.93 496 THR A C 1
ATOM 1571 O O . THR A 1 221 ? 62.109 13.677 15.492 1.00 12.75 496 THR A O 1
ATOM 1575 N N . ARG A 1 222 ? 62.435 12.642 17.468 1.00 17.25 497 ARG A N 1
ATOM 1576 C CA . ARG A 1 222 ? 63.497 13.571 17.973 1.00 18.85 497 ARG A CA 1
ATOM 1577 C C . ARG A 1 222 ? 64.743 13.722 17.097 1.00 20.35 497 ARG A C 1
ATOM 1578 O O . ARG A 1 222 ? 65.350 14.808 16.948 1.00 20.27 497 ARG A O 1
ATOM 1586 N N . GLY A 1 223 ? 65.221 12.673 16.477 1.00 21.42 498 GLY A N 1
ATOM 1587 C CA . GLY A 1 223 ? 66.362 13.031 15.549 1.00 24.89 498 GLY A CA 1
ATOM 1588 C C . GLY A 1 223 ? 66.246 14.164 14.470 1.00 26.71 498 GLY A C 1
ATOM 1589 O O . GLY A 1 223 ? 67.274 14.662 13.966 1.00 25.92 498 GLY A O 1
ATOM 1590 N N . GLN A 1 224 ? 65.020 14.617 14.119 1.00 26.03 499 GLN A N 1
ATOM 1591 C CA . GLN A 1 224 ? 64.797 15.150 12.762 1.00 24.51 499 GLN A CA 1
ATOM 1592 C C . GLN A 1 224 ? 65.007 16.649 12.622 1.00 23.65 499 GLN A C 1
ATOM 1593 O O . GLN A 1 224 ? 64.040 17.379 12.328 1.00 22.82 499 GLN A O 1
ATOM 1599 N N . THR A 1 225 ? 66.249 17.105 12.805 1.00 21.52 500 THR A N 1
ATOM 1600 C CA . THR A 1 225 ? 66.560 18.540 12.873 1.00 20.39 500 THR A CA 1
ATOM 1601 C C . THR A 1 225 ? 65.954 19.315 11.663 1.00 18.09 500 THR A C 1
ATOM 1602 O O . THR A 1 225 ? 65.172 20.235 11.846 1.00 17.63 500 THR A O 1
ATOM 1606 N N . GLU A 1 226 ? 66.344 18.934 10.449 1.00 13.52 501 GLU A N 1
ATOM 1607 C CA . GLU A 1 226 ? 66.038 19.677 9.233 1.00 12.69 501 GLU A CA 1
ATOM 1608 C C . GLU A 1 226 ? 64.539 19.632 8.923 1.00 11.14 501 GLU A C 1
ATOM 1609 O O . GLU A 1 226 ? 63.962 20.648 8.640 1.00 9.75 501 GLU A O 1
ATOM 1615 N N . LEU A 1 227 ? 63.928 18.439 8.957 1.00 10.77 502 LEU A N 1
ATOM 1616 C CA . LEU A 1 227 ? 62.520 18.379 8.561 1.00 10.76 502 LEU A CA 1
ATOM 1617 C C . LEU A 1 227 ? 61.631 19.168 9.558 1.00 10.97 502 LEU A C 1
ATOM 1618 O O . LEU A 1 227 ? 60.765 19.937 9.175 1.00 8.83 502 LEU A O 1
ATOM 1623 N N . MET A 1 228 ? 61.863 19.006 10.856 1.00 8.92 503 MET A N 1
ATOM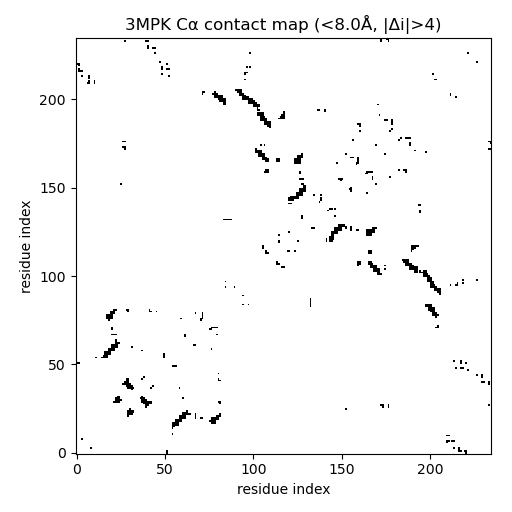 1624 C CA . MET A 1 228 ? 61.054 19.780 11.797 1.00 9.62 503 MET A CA 1
ATOM 1625 C C . MET A 1 228 ? 61.260 21.305 11.671 1.00 10.51 503 MET A C 1
ATOM 1626 O O . MET A 1 228 ? 60.319 22.100 11.796 1.00 11.24 503 MET A O 1
ATOM 1631 N N . SER A 1 229 ? 62.502 21.729 11.489 1.00 8.95 504 SER A N 1
ATOM 1632 C CA . SER A 1 229 ? 62.724 23.165 11.263 1.00 9.95 504 SER A CA 1
ATOM 1633 C C . SER A 1 229 ? 61.993 23.575 9.948 1.00 9.99 504 SER A C 1
ATOM 1634 O O . SER A 1 229 ? 61.360 24.632 9.911 1.00 9.32 504 SER A O 1
ATOM 1637 N N . ILE A 1 230 ? 62.041 22.732 8.912 1.00 10.37 505 ILE A N 1
ATOM 1638 C CA . ILE A 1 230 ? 61.256 23.078 7.650 1.00 10.67 505 ILE A CA 1
ATOM 1639 C C . ILE A 1 230 ? 59.754 23.217 7.954 1.00 10.57 505 ILE A C 1
ATOM 1640 O O . ILE A 1 230 ? 59.105 24.213 7.545 1.00 9.66 505 ILE A O 1
ATOM 1645 N N . LEU A 1 231 ? 59.219 22.262 8.729 1.00 10.08 506 LEU A N 1
ATOM 1646 C CA . LEU A 1 231 ? 57.758 22.306 9.062 1.00 10.29 506 LEU A CA 1
ATOM 1647 C C . LEU A 1 231 ? 57.378 23.563 9.888 1.00 10.05 506 LEU A C 1
ATOM 1648 O O . LEU A 1 231 ? 56.376 24.220 9.570 1.00 11.21 506 LEU A O 1
ATOM 1653 N N . ASN A 1 232 ? 58.208 23.917 10.886 1.00 9.38 507 ASN A N 1
ATOM 1654 C CA . ASN A 1 232 ? 57.993 25.090 11.698 1.00 11.21 507 ASN A CA 1
ATOM 1655 C C . ASN A 1 232 ? 58.030 26.397 10.924 1.00 11.59 507 ASN A C 1
ATOM 1656 O O . ASN A 1 232 ? 57.152 27.231 11.100 1.00 10.46 507 ASN A O 1
ATOM 1661 N N . LYS A 1 233 ? 59.008 26.538 10.030 1.00 12.30 508 LYS A N 1
ATOM 1662 C CA . LYS A 1 233 ? 59.082 27.746 9.205 1.00 12.50 508 LYS A CA 1
ATOM 1663 C C . LYS A 1 233 ? 57.860 27.798 8.333 1.00 11.86 508 LYS A C 1
ATOM 1664 O O . LYS A 1 233 ? 57.230 28.883 8.186 1.00 11.09 508 LYS A O 1
ATOM 1670 N N . ALA A 1 234 ? 57.501 26.646 7.750 1.00 11.47 509 ALA A N 1
ATOM 1671 C CA . ALA A 1 234 ? 56.408 26.640 6.803 1.00 10.97 509 ALA A CA 1
ATOM 1672 C C . ALA A 1 234 ? 55.105 26.919 7.574 1.00 11.91 509 ALA A C 1
ATOM 1673 O O . ALA A 1 234 ? 54.246 27.712 7.122 1.00 10.49 509 ALA A O 1
ATOM 1675 N N . LEU A 1 235 ? 54.980 26.339 8.777 1.00 11.83 510 LEU A N 1
ATOM 1676 C CA . LEU A 1 235 ? 53.763 26.630 9.554 1.00 11.36 510 LEU A CA 1
ATOM 1677 C C . LEU A 1 235 ? 53.667 28.096 9.915 1.00 11.92 510 LEU A C 1
ATOM 1678 O O . LEU A 1 235 ? 52.600 28.730 9.857 1.00 10.60 510 LEU A O 1
ATOM 1683 N N . TYR A 1 236 ? 54.784 28.621 10.371 1.00 13.85 511 TYR A N 1
ATOM 1684 C CA . TYR A 1 236 ? 54.876 30.045 10.711 1.00 15.38 511 TYR A CA 1
ATOM 1685 C C . TYR A 1 236 ? 54.357 30.956 9.594 1.00 15.59 511 TYR A C 1
ATOM 1686 O O . TYR A 1 236 ? 53.765 31.978 9.891 1.00 15.02 511 TYR A O 1
ATOM 1695 N N . SER A 1 237 ? 54.569 30.591 8.332 1.00 13.72 512 SER A N 1
ATOM 1696 C CA . SER A 1 237 ? 54.129 31.430 7.223 1.00 16.59 512 SER A CA 1
ATOM 1697 C C . SER A 1 237 ? 52.659 31.217 6.859 1.00 17.08 512 SER A C 1
ATOM 1698 O O . SER A 1 237 ? 52.190 31.759 5.861 1.00 17.54 512 SER A O 1
ATOM 1701 N N . ILE A 1 238 ? 51.924 30.428 7.648 1.00 18.01 513 ILE A N 1
ATOM 1702 C CA . ILE A 1 238 ? 50.459 30.315 7.471 1.00 18.89 513 ILE A CA 1
ATOM 1703 C C . ILE A 1 238 ? 49.750 31.223 8.498 1.00 19.59 513 ILE A C 1
ATOM 1704 O O . ILE A 1 238 ? 49.985 31.068 9.675 1.00 20.25 513 ILE A O 1
ATOM 1709 N N . SER A 1 239 ? 48.882 32.143 8.059 1.00 19.87 514 SER A N 1
ATO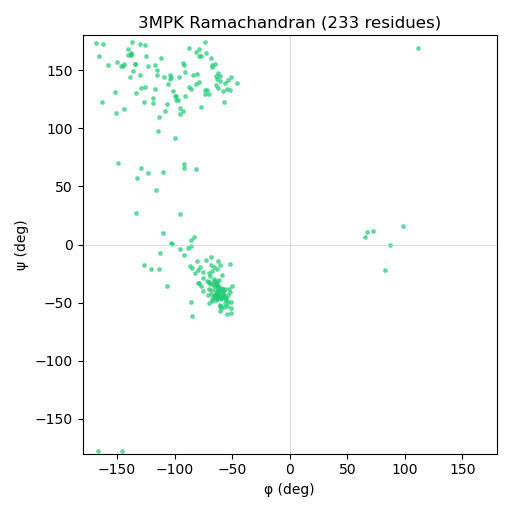M 1710 C CA . SER A 1 239 ? 48.320 33.136 8.974 1.00 20.38 514 SER A CA 1
ATOM 1711 C C . SER A 1 239 ? 47.217 32.472 9.762 1.00 21.45 514 SER A C 1
ATOM 1712 O O . SER A 1 239 ? 46.708 31.410 9.363 1.00 21.44 514 SER A O 1
ATOM 1715 N N . ASN A 1 240 ? 46.834 33.082 10.887 1.00 21.32 515 ASN A N 1
ATOM 1716 C CA . ASN A 1 240 ? 45.671 32.609 11.645 1.00 21.79 515 ASN A CA 1
ATOM 1717 C C . ASN A 1 240 ? 44.367 32.708 10.866 1.00 20.69 515 ASN A C 1
ATOM 1718 O O . ASN A 1 240 ? 43.513 31.822 11.010 1.00 21.12 515 ASN A O 1
ATOM 1723 N N . ASP A 1 241 ? 44.218 33.735 10.024 1.00 21.30 516 ASP A N 1
ATOM 1724 C CA . ASP A 1 241 ? 43.051 33.858 9.075 1.00 22.26 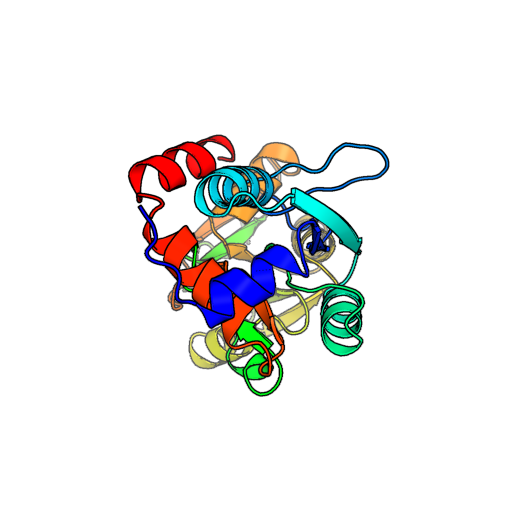516 ASP A CA 1
ATOM 1725 C C . ASP A 1 241 ? 42.911 32.614 8.142 1.00 21.19 516 ASP A C 1
ATOM 1726 O O . ASP A 1 241 ? 41.831 32.059 7.998 1.00 20.69 516 ASP A O 1
ATOM 1731 N N . GLU A 1 242 ? 44.006 32.225 7.503 1.00 19.60 517 GLU A N 1
ATOM 1732 C CA . GLU A 1 242 ? 44.030 30.973 6.705 1.00 18.87 517 GLU A CA 1
ATOM 1733 C C . GLU A 1 242 ? 43.582 29.807 7.520 1.00 18.39 517 GLU A C 1
ATOM 1734 O O . GLU A 1 242 ? 42.695 29.095 7.063 1.00 18.34 517 GLU A O 1
ATOM 1740 N N . LEU A 1 243 ? 44.145 29.622 8.744 1.00 18.49 518 LEU A N 1
ATOM 1741 C CA . LEU A 1 243 ? 43.804 28.474 9.570 1.00 17.47 518 LEU A CA 1
ATOM 1742 C C . LEU A 1 243 ? 42.347 28.502 9.983 1.00 17.20 518 LEU A C 1
ATOM 1743 O O . LEU A 1 243 ? 41.680 27.465 9.948 1.00 16.04 518 LEU A O 1
ATOM 1748 N N . ALA A 1 244 ? 41.880 29.658 10.477 1.00 17.50 519 ALA A N 1
ATOM 1749 C CA . ALA A 1 244 ? 40.466 29.816 10.897 1.00 17.98 519 ALA A CA 1
ATOM 1750 C C . ALA A 1 244 ? 39.477 29.517 9.755 1.00 17.45 519 ALA A C 1
ATOM 1751 O O . ALA A 1 244 ? 38.446 28.864 9.965 1.00 18.11 519 ALA A O 1
ATOM 1753 N N . SER A 1 245 ? 39.810 29.957 8.545 1.00 18.17 520 SER A N 1
ATOM 1754 C CA . SER A 1 245 ? 39.038 29.609 7.357 1.00 19.56 520 SER A CA 1
ATOM 1755 C C . SER A 1 245 ? 38.879 28.119 7.195 1.00 18.71 520 SER A C 1
ATOM 1756 O O . SER A 1 245 ? 37.771 27.592 7.061 1.00 18.03 520 SER A O 1
ATOM 1759 N N . ILE A 1 246 ? 40.006 27.416 7.230 1.00 18.93 521 ILE A N 1
ATOM 1760 C CA . ILE A 1 246 ? 39.931 25.956 7.154 1.00 17.23 521 ILE A CA 1
ATOM 1761 C C . ILE A 1 246 ? 39.106 25.383 8.322 1.00 17.61 521 ILE A C 1
ATOM 1762 O O . ILE A 1 246 ? 38.173 24.603 8.110 1.00 17.84 521 ILE A O 1
ATOM 1767 N N . ILE A 1 247 ? 39.458 25.708 9.556 1.00 16.44 522 ILE A N 1
ATOM 1768 C CA . ILE A 1 247 ? 38.821 25.060 10.715 1.00 18.42 522 ILE A CA 1
ATOM 1769 C C . ILE A 1 247 ? 37.298 25.306 10.803 1.00 19.73 522 ILE A C 1
ATOM 1770 O O . ILE A 1 247 ? 36.498 24.415 11.190 1.00 18.77 522 ILE A O 1
ATOM 1775 N N . SER A 1 248 ? 36.884 26.507 10.423 1.00 20.99 523 SER A N 1
ATOM 1776 C CA . SER A 1 248 ? 35.457 26.834 10.563 1.00 23.99 523 SER A CA 1
ATOM 1777 C C . SER A 1 248 ? 34.552 25.976 9.653 1.00 24.29 523 SER A C 1
ATOM 1778 O O . SER A 1 248 ? 33.368 25.779 9.953 1.00 24.38 523 SER A O 1
ATOM 1781 N N . ARG A 1 249 ? 35.124 25.367 8.612 1.00 24.07 524 ARG A N 1
ATOM 1782 C CA . ARG A 1 249 ? 34.334 24.477 7.772 1.00 24.30 524 ARG A CA 1
ATOM 1783 C C . ARG A 1 249 ? 33.865 23.156 8.437 1.00 25.23 524 ARG A C 1
ATOM 1784 O O . ARG A 1 249 ? 33.047 22.421 7.874 1.00 22.52 524 ARG A O 1
ATOM 1792 N N . TRP A 1 250 ? 34.395 22.839 9.614 1.00 26.72 525 TRP A N 1
ATOM 1793 C CA . TRP A 1 250 ? 34.155 21.519 10.141 1.00 28.58 525 TRP A CA 1
ATOM 1794 C C . TRP A 1 250 ? 33.228 21.549 11.350 1.00 31.94 525 TRP A C 1
ATOM 1795 O O . TRP A 1 250 ? 33.024 20.503 11.986 1.00 32.33 525 TRP A O 1
ATOM 1806 N N . ARG A 1 251 ? 32.625 22.720 11.607 1.00 34.44 526 ARG A N 1
ATOM 1807 C CA . ARG A 1 251 ? 31.697 22.923 12.760 1.00 38.17 526 ARG A CA 1
ATOM 1808 C C . ARG A 1 251 ? 30.414 22.071 12.668 1.00 38.34 526 ARG A C 1
ATOM 1809 O O . ARG A 1 251 ? 29.967 21.735 11.562 1.00 37.98 526 ARG A O 1
#

Solvent-accessible surface area: 11237 Å² total; per-residue (Å²): 176,29,83,53,49,91,183,12,102,106,28,16,72,92,62,87,71,0,74,0,0,0,25,29,79,16,1,0,0,0,13,61,62,133,144,94,158,41,24,5,0,0,11,30,0,4,114,40,0,51,144,27,17,68,5,85,27,92,42,28,30,9,118,68,33,108,74,0,24,55,37,7,144,87,44,78,3,23,0,0,0,0,5,72,44,11,92,85,41,73,91,57,1,33,30,5,110,46,7,4,150,16,36,16,8,0,0,0,45,91,57,138,116,17,2,88,41,6,105,101,5,110,42,64,36,0,0,1,37,110,88,33,31,6,25,68,53,0,93,175,98,17,97,108,12,123,42,49,46,0,92,67,25,39,71,0,1,82,31,0,12,98,48,111,2,26,0,0,8,17,5,49,5,5,0,14,21,7,12,97,140,113,26,78,64,85,1,73,66,19,29,72,12,88,20,80,70,14,38,1,0,0,0,0,30,151,62,57,101,49,0,20,34,0,0,44,64,0,11,161,23,10,55,124,117,60,21,60,50,11,24,69,177,69,136